Protein AF-A0A952Q2C1-F1 (afdb_monomer)

pLDDT: mean 78.15, std 13.48, range [36.72, 90.94]

Solvent-accessible surface area (backbone atoms only — not comparable to full-atom values): 11210 Å² total; per-residue (Å²): 91,80,47,46,41,61,63,78,73,64,67,62,57,52,52,53,36,52,52,33,52,54,51,31,70,71,50,86,52,66,72,60,26,54,52,29,51,51,51,31,48,53,52,50,53,51,51,51,52,44,59,62,25,55,96,31,32,38,34,50,52,97,69,29,41,35,40,36,38,59,84,78,65,49,74,45,79,40,45,38,88,40,48,34,27,59,34,71,46,100,65,37,14,48,33,36,32,28,45,78,75,74,76,76,70,82,79,61,93,58,97,64,86,65,87,80,74,75,66,80,72,77,89,58,76,42,76,50,75,49,68,33,30,75,56,38,68,62,52,50,53,57,48,61,74,65,39,64,84,79,58,86,39,55,43,68,58,52,49,52,54,51,49,52,53,51,50,53,52,50,52,53,50,51,49,49,66,53,46,52,58,51,50,51,50,53,51,54,54,52,53,55,54,65,74,75,110

Structure (mmCIF, N/CA/C/O backbone):
data_AF-A0A952Q2C1-F1
#
_entry.id   AF-A0A952Q2C1-F1
#
loop_
_atom_site.group_PDB
_atom_site.id
_atom_site.type_symbol
_atom_site.label_atom_id
_atom_site.label_alt_id
_atom_site.label_comp_id
_atom_site.label_asym_id
_atom_site.label_entity_id
_atom_site.label_seq_id
_atom_site.pdbx_PDB_ins_code
_atom_site.Cartn_x
_atom_site.Cartn_y
_atom_site.Cartn_z
_atom_site.occupancy
_atom_site.B_iso_or_equiv
_atom_site.auth_seq_id
_atom_site.auth_comp_id
_atom_site.auth_asym_id
_atom_site.auth_atom_id
_atom_site.pdbx_PDB_model_num
ATOM 1 N N . MET A 1 1 ? -2.872 7.023 -18.682 1.00 88.06 1 MET A N 1
ATOM 2 C CA . MET A 1 1 ? -3.924 6.123 -18.131 1.00 88.06 1 MET A CA 1
ATOM 3 C C . MET A 1 1 ? -3.888 6.186 -16.608 1.00 88.06 1 MET A C 1
ATOM 5 O O . MET A 1 1 ? -2.789 6.262 -16.077 1.00 88.06 1 MET A O 1
ATOM 9 N N . ARG A 1 2 ? -5.030 6.191 -15.899 1.00 88.31 2 ARG A N 1
ATOM 10 C CA . ARG A 1 2 ? -5.072 6.342 -14.428 1.00 88.31 2 ARG A CA 1
ATOM 11 C C . ARG A 1 2 ? -5.631 5.092 -13.744 1.00 88.31 2 ARG A C 1
ATOM 13 O O . ARG A 1 2 ? -6.665 4.581 -14.158 1.00 88.31 2 ARG A O 1
ATOM 20 N N . PHE A 1 3 ? -4.970 4.657 -12.678 1.00 90.19 3 PHE A N 1
ATOM 21 C CA . PHE A 1 3 ? -5.324 3.513 -11.841 1.00 90.19 3 PHE A CA 1
ATOM 22 C C . PHE A 1 3 ? -5.560 4.004 -10.419 1.00 90.19 3 PHE A C 1
ATOM 24 O O . PHE A 1 3 ? -4.667 4.598 -9.818 1.00 90.19 3 PHE A O 1
ATOM 31 N N . LEU A 1 4 ? -6.763 3.803 -9.891 1.00 90.56 4 LEU A N 1
ATOM 32 C CA . LEU A 1 4 ? -7.144 4.307 -8.574 1.00 90.56 4 LEU A CA 1
ATOM 33 C C . LEU A 1 4 ? -6.747 3.330 -7.466 1.00 90.56 4 LEU A C 1
ATOM 35 O O . LEU A 1 4 ? -6.660 2.117 -7.682 1.00 90.56 4 LEU A O 1
ATOM 39 N N . TYR A 1 5 ? -6.492 3.878 -6.278 1.00 90.44 5 TYR A N 1
ATOM 40 C CA . TYR A 1 5 ? -6.321 3.063 -5.084 1.00 90.44 5 TYR A CA 1
ATOM 41 C C . TYR A 1 5 ? -7.643 2.430 -4.674 1.00 90.44 5 TYR A C 1
ATOM 43 O O . TYR A 1 5 ? -8.680 3.096 -4.654 1.00 90.44 5 TYR A O 1
ATOM 51 N N . HIS A 1 6 ? -7.560 1.165 -4.273 1.00 87.56 6 HIS A N 1
ATOM 52 C CA . HIS A 1 6 ? -8.690 0.442 -3.729 1.00 87.56 6 HIS A CA 1
ATOM 53 C C . HIS A 1 6 ? -9.177 1.135 -2.454 1.00 87.56 6 HIS A C 1
ATOM 55 O O . HIS A 1 6 ? -8.398 1.391 -1.525 1.00 87.56 6 HIS A O 1
ATOM 61 N N . THR A 1 7 ? -10.472 1.443 -2.417 1.00 84.38 7 THR A N 1
ATOM 62 C CA . THR A 1 7 ? -11.144 1.994 -1.238 1.00 84.38 7 THR A CA 1
ATOM 63 C C . THR A 1 7 ? -12.272 1.063 -0.831 1.00 84.38 7 THR A C 1
ATOM 65 O O . THR A 1 7 ? -13.115 0.688 -1.643 1.00 84.38 7 THR A O 1
ATOM 68 N N . GLU A 1 8 ? -12.278 0.671 0.441 1.00 82.44 8 GLU A N 1
ATOM 69 C CA . GLU A 1 8 ? -13.318 -0.199 0.985 1.00 82.44 8 GLU A CA 1
ATOM 70 C C . GLU A 1 8 ? -14.656 0.553 1.114 1.00 82.44 8 GLU A C 1
ATOM 72 O O . GLU A 1 8 ? -14.677 1.782 1.281 1.00 82.44 8 GLU A O 1
ATOM 77 N N . PRO A 1 9 ? -15.801 -0.155 1.067 1.00 80.44 9 PRO A N 1
ATOM 78 C CA . PRO A 1 9 ? -17.110 0.477 1.142 1.00 80.44 9 PRO A CA 1
ATOM 79 C C . PRO A 1 9 ? -17.327 1.187 2.487 1.00 80.44 9 PRO A C 1
ATOM 81 O O . PRO A 1 9 ? -17.517 0.571 3.535 1.00 80.44 9 PRO A O 1
ATOM 84 N N . ILE A 1 10 ? -17.415 2.518 2.424 1.00 81.75 10 ILE A N 1
ATOM 85 C CA . ILE A 1 10 ? -17.619 3.427 3.568 1.00 81.75 10 ILE A CA 1
ATOM 86 C C . ILE A 1 10 ? -18.881 3.087 4.385 1.00 81.75 10 ILE A C 1
ATOM 88 O O . ILE A 1 10 ? -18.921 3.310 5.595 1.00 81.75 10 ILE A O 1
ATOM 92 N N . ARG A 1 11 ? -19.914 2.524 3.740 1.00 82.81 11 ARG A N 1
ATOM 93 C CA . ARG A 1 11 ? -21.211 2.223 4.370 1.00 82.81 11 ARG A CA 1
ATOM 94 C C . ARG A 1 11 ? -21.081 1.275 5.562 1.00 82.81 11 ARG A C 1
ATOM 96 O O . ARG A 1 11 ? -21.678 1.540 6.598 1.00 82.81 11 ARG A O 1
ATOM 103 N N . ALA A 1 12 ? -20.291 0.208 5.433 1.00 78.88 12 ALA A N 1
ATOM 104 C CA . ALA A 1 12 ? -20.135 -0.779 6.500 1.00 78.88 12 ALA A CA 1
ATOM 105 C C . ALA A 1 12 ? -19.470 -0.159 7.739 1.00 78.88 12 ALA A C 1
ATOM 107 O O . ALA A 1 12 ? -19.947 -0.328 8.857 1.00 78.88 12 ALA A O 1
ATOM 108 N N . ALA A 1 13 ? -18.421 0.639 7.538 1.00 77.81 13 ALA A N 1
ATOM 109 C CA . ALA A 1 13 ? -17.733 1.308 8.635 1.00 77.81 13 ALA A CA 1
ATOM 110 C C . ALA A 1 13 ? -18.589 2.389 9.311 1.00 77.81 13 ALA A C 1
ATOM 112 O O . ALA A 1 13 ? -18.557 2.498 10.533 1.00 77.81 13 ALA A O 1
ATOM 113 N N . LEU A 1 14 ? -19.400 3.144 8.558 1.00 85.62 14 LEU A N 1
ATOM 114 C CA . LEU A 1 14 ? -20.351 4.097 9.148 1.00 85.62 14 LEU A CA 1
ATOM 115 C C . LEU A 1 14 ? -21.359 3.405 10.074 1.00 85.62 14 LEU A C 1
ATOM 117 O O . LEU A 1 14 ? -21.632 3.917 11.158 1.00 85.62 14 LEU A O 1
ATOM 121 N N . ILE A 1 15 ? -21.867 2.234 9.676 1.00 86.69 15 ILE A N 1
ATOM 122 C CA . ILE A 1 15 ? -22.776 1.437 10.510 1.00 86.69 15 ILE A CA 1
ATOM 123 C C . ILE A 1 15 ? -22.071 1.017 11.805 1.00 86.69 15 ILE A C 1
ATOM 125 O O . ILE A 1 15 ? -22.625 1.201 12.886 1.00 86.69 15 ILE A O 1
ATOM 129 N N . VAL A 1 16 ? -20.833 0.520 11.720 1.00 83.94 16 VAL A N 1
ATOM 130 C CA . VAL A 1 16 ? -20.055 0.118 12.905 1.00 83.94 16 VAL A CA 1
ATOM 131 C C . VAL A 1 16 ? -19.821 1.301 13.850 1.00 83.94 16 VAL A C 1
ATOM 133 O O . VAL A 1 16 ? -20.042 1.165 15.052 1.00 83.94 16 VAL A O 1
ATOM 136 N N . VAL A 1 17 ? -19.436 2.473 13.331 1.00 86.31 17 VAL A N 1
ATOM 137 C CA . VAL A 1 17 ? -19.260 3.682 14.157 1.00 86.31 17 VAL A CA 1
ATOM 138 C C . VAL A 1 17 ? -20.571 4.066 14.843 1.00 86.31 17 VAL A C 1
ATOM 140 O O . VAL A 1 17 ? -20.571 4.314 16.047 1.00 86.31 17 VAL A O 1
ATOM 143 N N . ALA A 1 18 ? -21.689 4.071 14.111 1.00 87.31 18 ALA A N 1
ATOM 144 C CA . ALA A 1 18 ? -22.994 4.408 14.675 1.00 87.31 18 ALA A CA 1
ATOM 145 C C . ALA A 1 18 ? -23.387 3.454 15.815 1.00 87.31 18 ALA A C 1
ATOM 147 O O . ALA A 1 18 ? -23.794 3.910 16.883 1.00 87.31 18 ALA A O 1
ATOM 148 N N . VAL A 1 19 ? -23.195 2.144 15.627 1.00 89.19 19 VAL A N 1
ATOM 149 C CA . VAL A 1 19 ? -23.479 1.130 16.655 1.00 89.19 19 VAL A CA 1
ATOM 150 C C . VAL A 1 19 ? -22.618 1.343 17.904 1.00 89.19 19 VAL A C 1
ATOM 152 O O . VAL A 1 19 ? -23.149 1.323 19.013 1.00 89.19 19 VAL A O 1
ATOM 155 N N . LEU A 1 20 ? -21.314 1.601 17.748 1.00 86.50 20 LEU A N 1
ATOM 156 C CA . LEU A 1 20 ? -20.404 1.834 18.878 1.00 86.50 20 LEU A CA 1
ATOM 157 C C . LEU A 1 20 ? -20.775 3.091 19.677 1.00 86.50 20 LEU A C 1
ATOM 159 O O . LEU A 1 20 ? -20.736 3.071 20.909 1.00 86.50 20 LEU A O 1
ATOM 163 N N . VAL A 1 21 ? -21.167 4.168 18.990 1.00 86.50 21 VAL A N 1
ATOM 164 C CA . VAL A 1 21 ? -21.585 5.425 19.630 1.00 86.50 21 VAL A CA 1
ATOM 165 C C . VAL A 1 21 ? -22.895 5.238 20.395 1.00 86.50 21 VAL A C 1
ATOM 167 O O . VAL A 1 21 ? -22.974 5.624 21.561 1.00 86.50 21 VAL A O 1
ATOM 170 N N . ILE A 1 22 ? -23.900 4.607 19.779 1.00 90.75 22 ILE A N 1
ATOM 171 C CA . ILE A 1 22 ? -25.190 4.335 20.432 1.00 90.75 22 ILE A CA 1
ATOM 172 C C . ILE A 1 22 ? -24.977 3.445 21.663 1.00 90.75 22 ILE A C 1
ATOM 174 O O . ILE A 1 22 ? -25.455 3.778 22.747 1.00 90.75 22 ILE A O 1
ATOM 178 N N . ALA A 1 23 ? -24.198 2.365 21.536 1.00 84.88 23 ALA A N 1
ATOM 179 C CA . ALA A 1 23 ? -23.875 1.486 22.658 1.00 84.88 23 ALA A CA 1
ATOM 180 C C . ALA A 1 23 ? -23.176 2.247 23.799 1.00 84.88 23 ALA A C 1
ATOM 182 O O . ALA A 1 23 ? -23.554 2.100 24.962 1.00 84.88 23 ALA A O 1
ATOM 183 N N . GLY A 1 24 ? -22.208 3.112 23.476 1.00 82.19 24 GLY A N 1
ATOM 184 C CA . GLY A 1 24 ? -21.502 3.936 24.460 1.00 82.19 24 GLY A CA 1
ATOM 185 C C . GLY A 1 24 ? -22.418 4.894 25.231 1.00 82.19 24 GLY A C 1
ATOM 186 O O . GLY A 1 24 ? -22.210 5.112 26.422 1.00 82.19 24 GLY A O 1
ATOM 187 N N . ILE A 1 25 ? -23.460 5.435 24.598 1.00 87.12 25 ILE A N 1
ATOM 188 C CA . ILE A 1 25 ? -24.434 6.308 25.274 1.00 87.12 25 ILE A CA 1
ATOM 189 C C . ILE A 1 25 ? -25.303 5.500 26.252 1.00 87.12 25 ILE A C 1
ATOM 191 O O . ILE A 1 25 ? -25.511 5.926 27.390 1.00 87.12 25 ILE A O 1
ATOM 195 N N . VAL A 1 26 ? -25.772 4.322 25.831 1.00 89.56 26 VAL A N 1
ATOM 196 C CA . VAL A 1 26 ? -26.713 3.483 26.596 1.00 89.56 26 VAL A CA 1
ATOM 197 C C . VAL A 1 26 ? -26.051 2.805 27.803 1.00 89.56 26 VAL A C 1
ATOM 199 O O . VAL A 1 26 ? -26.675 2.654 28.851 1.00 89.56 26 VAL A O 1
ATOM 202 N N . LEU A 1 27 ? -24.782 2.410 27.690 1.00 85.88 27 LEU A N 1
ATOM 203 C CA . LEU A 1 27 ? -24.071 1.692 28.752 1.00 85.88 27 LEU A CA 1
ATOM 204 C C . LEU A 1 27 ? -23.773 2.602 29.958 1.00 85.88 27 LEU A C 1
ATOM 206 O O . LEU A 1 27 ? -23.214 3.678 29.765 1.00 85.88 27 LEU A O 1
ATOM 210 N N . PRO A 1 28 ? -24.059 2.187 31.206 1.00 79.12 28 PRO A N 1
ATOM 211 C CA . PRO A 1 28 ? -23.832 3.014 32.399 1.00 79.12 28 PRO A CA 1
ATOM 212 C C . PRO A 1 28 ? -22.367 3.038 32.874 1.00 79.12 28 PRO A C 1
ATOM 214 O O . PRO A 1 28 ? -21.962 3.934 33.609 1.00 79.12 28 PRO A O 1
ATOM 217 N N . SER A 1 29 ? -21.545 2.071 32.463 1.00 87.88 29 SER A N 1
ATOM 218 C CA . SER A 1 29 ? -20.169 1.903 32.945 1.00 87.88 29 SER A CA 1
ATOM 219 C C . SER A 1 29 ? -19.165 2.824 32.239 1.00 87.88 29 SER A C 1
ATOM 221 O O . SER A 1 29 ? -18.891 2.651 31.048 1.00 87.88 29 SER A O 1
ATOM 223 N N . THR A 1 30 ? -18.528 3.730 32.984 1.00 83.94 30 THR A N 1
ATOM 224 C CA . THR A 1 30 ? -17.571 4.728 32.464 1.00 83.94 30 THR A CA 1
ATOM 225 C C . THR A 1 30 ? -16.376 4.111 31.727 1.00 83.94 30 THR A C 1
ATOM 227 O O . THR A 1 30 ? -15.998 4.592 30.664 1.00 83.94 30 THR A O 1
ATOM 230 N N . LEU A 1 31 ? -15.813 3.008 32.235 1.00 83.81 31 LEU A N 1
ATOM 231 C CA . LEU A 1 31 ? -14.697 2.292 31.592 1.00 83.81 31 LEU A CA 1
ATOM 232 C C . LEU A 1 31 ? -15.064 1.771 30.195 1.00 83.81 31 LEU A C 1
ATOM 234 O O . LEU A 1 31 ? -14.306 1.931 29.239 1.00 83.81 31 LEU A O 1
ATOM 238 N N . LEU A 1 32 ? -16.253 1.183 30.069 1.00 81.69 32 LEU A N 1
ATOM 239 C CA . LEU A 1 32 ? -16.735 0.604 28.817 1.00 81.69 32 LEU A CA 1
ATOM 240 C C . LEU A 1 32 ? -17.096 1.701 27.807 1.00 81.69 32 LEU A C 1
ATOM 242 O O . LEU A 1 32 ? -16.822 1.545 26.621 1.00 81.69 32 LEU A O 1
ATOM 246 N N . ARG A 1 33 ? -17.594 2.855 28.278 1.00 80.44 33 ARG A N 1
ATOM 247 C CA . ARG A 1 33 ? -17.766 4.057 27.445 1.00 80.44 33 ARG A CA 1
ATOM 248 C C . ARG A 1 33 ? -16.446 4.517 26.842 1.00 80.44 33 ARG A C 1
ATOM 250 O O . ARG A 1 33 ? -16.377 4.723 25.637 1.00 80.44 33 ARG A O 1
ATOM 257 N N . VAL A 1 34 ? -15.397 4.652 27.654 1.00 82.00 34 VAL A N 1
ATOM 258 C CA . VAL A 1 34 ? -14.077 5.102 27.178 1.00 82.00 34 VAL A CA 1
ATOM 259 C C . VAL A 1 34 ? -13.517 4.146 26.122 1.00 82.00 34 VAL A C 1
ATOM 261 O O . VAL A 1 34 ? -13.036 4.601 25.085 1.00 82.00 34 VAL A O 1
ATOM 264 N N . LEU A 1 35 ? -13.639 2.831 26.328 1.00 83.94 35 LEU A N 1
ATOM 265 C CA . LEU A 1 35 ? -13.228 1.827 25.339 1.00 83.94 35 LEU A CA 1
ATOM 266 C C . LEU A 1 35 ? -14.036 1.920 24.034 1.00 83.94 35 LEU A C 1
ATOM 268 O O . LEU A 1 35 ? -13.463 1.900 22.941 1.00 83.94 35 LEU A O 1
ATOM 272 N N . LEU A 1 36 ? -15.359 2.064 24.128 1.00 83.56 36 LEU A N 1
ATOM 273 C CA . LEU A 1 36 ? -16.236 2.194 22.961 1.00 83.56 36 LEU A CA 1
ATOM 274 C C . LEU A 1 36 ? -15.980 3.490 22.184 1.00 83.56 36 LEU A C 1
ATOM 276 O O . LEU A 1 36 ? -15.856 3.453 20.964 1.00 83.56 36 LEU A O 1
ATOM 280 N N . PHE A 1 37 ? -15.810 4.626 22.859 1.00 82.44 37 PHE A N 1
ATOM 281 C CA . PHE A 1 37 ? -15.475 5.884 22.187 1.00 82.44 37 PHE A CA 1
ATOM 282 C C . PHE A 1 3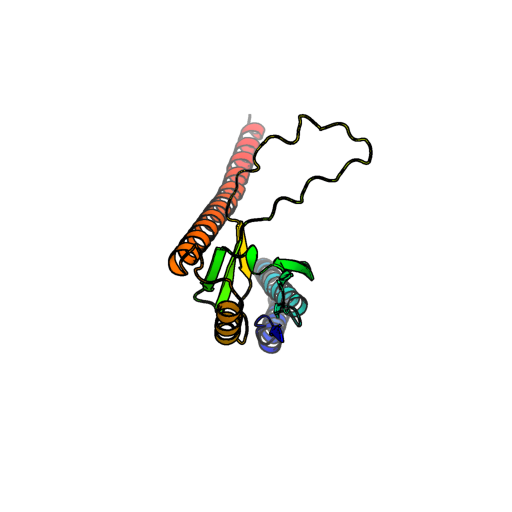7 ? -14.058 5.872 21.601 1.00 82.44 37 PHE A C 1
ATOM 284 O O . PHE A 1 37 ? -13.850 6.397 20.509 1.00 82.44 37 PHE A O 1
ATOM 291 N N . SER A 1 38 ? -13.091 5.233 22.268 1.00 84.06 38 SER A N 1
ATOM 292 C CA . SER A 1 38 ? -11.733 5.073 21.734 1.00 84.06 38 SER A CA 1
ATOM 293 C C . SER A 1 38 ? -11.723 4.216 20.462 1.00 84.06 38 SER A C 1
ATOM 295 O O . SER A 1 38 ? -11.133 4.606 19.451 1.00 84.06 38 SER A O 1
ATOM 297 N N . SER A 1 39 ? -12.442 3.091 20.469 1.00 84.69 39 SER A N 1
ATOM 298 C CA . SER A 1 39 ? -12.593 2.235 19.284 1.00 84.69 39 SER A CA 1
ATOM 299 C C . SER A 1 39 ? -13.375 2.922 18.158 1.00 84.69 39 SER A C 1
ATOM 301 O O . SER A 1 39 ? -12.946 2.866 17.003 1.00 84.69 39 SER A O 1
ATOM 303 N N . ALA A 1 40 ? -14.447 3.654 18.480 1.00 84.06 40 ALA A N 1
ATOM 304 C CA . ALA A 1 40 ? -15.176 4.478 17.517 1.00 84.06 40 ALA A CA 1
ATOM 305 C C . ALA A 1 40 ? -14.279 5.563 16.900 1.00 84.06 40 ALA A C 1
ATOM 307 O O . ALA A 1 40 ? -14.342 5.793 15.694 1.00 84.06 40 ALA A O 1
ATOM 308 N N . GLY A 1 41 ? -13.388 6.172 17.690 1.00 84.50 41 GLY A N 1
ATOM 309 C CA . GLY A 1 41 ? -12.371 7.107 17.204 1.00 84.50 41 GLY A CA 1
ATOM 310 C C . GLY A 1 41 ? -11.409 6.466 16.200 1.00 84.50 41 GLY A C 1
ATOM 311 O O . GLY A 1 41 ? -11.113 7.062 15.165 1.00 84.50 41 GLY A O 1
ATOM 312 N N . GLY A 1 42 ? -10.981 5.224 16.445 1.00 83.69 42 GLY A N 1
ATOM 313 C CA . GLY A 1 42 ? -10.174 4.453 15.493 1.00 83.69 42 GLY A CA 1
ATOM 314 C C . GLY A 1 42 ? -10.904 4.186 14.172 1.00 83.69 42 GLY A C 1
ATOM 315 O O . GLY A 1 42 ? -10.344 4.408 13.096 1.00 83.69 42 GLY A O 1
ATOM 316 N N . ALA A 1 43 ? -12.171 3.774 14.240 1.00 83.38 43 ALA A N 1
ATOM 317 C CA . ALA A 1 43 ? -13.004 3.544 13.059 1.00 83.38 43 ALA A CA 1
ATOM 318 C C . ALA A 1 43 ? -13.314 4.847 12.291 1.00 83.38 43 ALA A C 1
ATOM 320 O O . ALA A 1 43 ? -13.271 4.869 11.059 1.00 83.38 43 ALA A O 1
ATOM 321 N N . ALA A 1 44 ? -13.542 5.957 12.997 1.00 82.94 44 ALA A N 1
ATOM 322 C CA . ALA A 1 44 ? -13.713 7.277 12.396 1.00 82.94 44 ALA A CA 1
ATOM 323 C C . ALA A 1 44 ? -12.432 7.753 11.693 1.00 82.94 44 ALA A C 1
ATOM 325 O O . ALA A 1 44 ? -12.486 8.242 10.565 1.00 82.94 44 ALA A O 1
ATOM 326 N N . LEU A 1 45 ? -11.262 7.555 12.307 1.00 85.38 45 LEU A N 1
ATOM 327 C CA . LEU A 1 45 ? -9.980 7.886 11.685 1.00 85.38 45 LEU A CA 1
ATOM 328 C C . LEU A 1 45 ? -9.739 7.048 10.418 1.00 85.38 45 LEU A C 1
ATOM 330 O O . LEU A 1 45 ? -9.284 7.571 9.400 1.00 85.38 45 LEU A O 1
ATOM 334 N N . TRP A 1 46 ? -10.088 5.761 10.453 1.00 85.56 46 TRP A N 1
ATOM 335 C CA . TRP A 1 46 ? -10.038 4.886 9.282 1.00 85.56 46 TRP A CA 1
ATOM 336 C C . TRP A 1 46 ? -10.949 5.381 8.149 1.00 85.56 46 TRP A C 1
ATOM 338 O O . TRP A 1 46 ? -10.513 5.438 6.998 1.00 85.56 46 TRP A O 1
ATOM 348 N N . LEU A 1 47 ? -12.171 5.821 8.465 1.00 84.81 47 LEU A N 1
ATOM 349 C CA . LEU A 1 47 ? -13.090 6.422 7.492 1.00 84.81 47 LEU A CA 1
ATOM 350 C C . LEU A 1 47 ? -12.483 7.653 6.817 1.00 84.81 47 LEU A C 1
ATOM 352 O O . LEU A 1 47 ? -12.526 7.770 5.591 1.00 84.81 47 LEU A O 1
ATOM 356 N N . VAL A 1 48 ? -11.864 8.538 7.602 1.00 85.62 48 VAL A N 1
ATOM 357 C CA . VAL A 1 48 ? -11.156 9.707 7.065 1.00 85.62 48 VAL A CA 1
ATOM 358 C C . VAL A 1 48 ? -10.046 9.267 6.109 1.00 85.62 48 VAL A C 1
ATOM 360 O O . VAL A 1 48 ? -9.939 9.816 5.015 1.00 85.62 48 VAL A O 1
ATOM 363 N N . PHE A 1 49 ? -9.268 8.235 6.451 1.00 84.62 49 PHE A N 1
ATOM 364 C CA . PHE A 1 49 ? -8.241 7.710 5.548 1.00 84.62 49 PHE A CA 1
ATOM 365 C C . PHE A 1 49 ? -8.809 7.170 4.232 1.00 84.62 49 PHE A C 1
ATOM 367 O O . PHE A 1 49 ? -8.196 7.398 3.189 1.00 84.62 49 PHE A O 1
ATOM 374 N N . GLN A 1 50 ? -9.961 6.496 4.250 1.00 85.50 50 GLN A N 1
ATOM 375 C CA . GLN A 1 50 ? -10.600 6.015 3.019 1.00 85.50 50 GLN A CA 1
ATOM 376 C C . GLN A 1 50 ? -11.073 7.173 2.136 1.00 85.50 50 GLN A C 1
ATOM 378 O O . GLN A 1 50 ? -10.848 7.163 0.926 1.00 85.50 50 GLN A O 1
ATOM 383 N N . VAL A 1 51 ? -11.658 8.214 2.734 1.00 84.25 51 VAL A N 1
ATOM 384 C CA . VAL A 1 51 ? -12.088 9.415 2.001 1.00 84.25 51 VAL A CA 1
ATOM 385 C C . VAL A 1 51 ? -10.893 10.158 1.412 1.00 84.25 51 VAL A C 1
ATOM 387 O O . VAL A 1 51 ? -10.925 10.535 0.246 1.00 84.25 51 VAL A O 1
ATOM 390 N N . VAL A 1 52 ? -9.818 10.320 2.182 1.00 85.31 52 VAL A N 1
ATOM 391 C CA . VAL A 1 52 ? -8.585 10.977 1.725 1.00 85.31 52 VAL A CA 1
ATOM 392 C C . VAL A 1 52 ? -7.919 10.199 0.585 1.00 85.31 52 VAL A C 1
ATOM 394 O O . VAL A 1 52 ? -7.300 10.804 -0.284 1.00 85.31 52 VAL A O 1
ATOM 397 N N . ARG A 1 53 ? -8.053 8.869 0.557 1.00 83.62 53 ARG A N 1
ATOM 398 C CA . ARG A 1 53 ? -7.551 8.017 -0.534 1.00 83.62 53 ARG A CA 1
ATOM 399 C C . ARG A 1 53 ? -8.442 8.012 -1.769 1.00 83.62 53 ARG A C 1
ATOM 401 O O . ARG A 1 53 ? -7.965 7.666 -2.850 1.00 83.62 53 ARG A O 1
ATOM 408 N N . LYS A 1 54 ? -9.711 8.391 -1.626 1.00 81.50 54 LYS A N 1
ATOM 409 C CA . LYS A 1 54 ? -10.672 8.420 -2.725 1.00 81.50 54 LYS A CA 1
ATOM 410 C C . LYS A 1 54 ? -10.163 9.350 -3.825 1.00 81.50 54 LYS A C 1
ATOM 412 O O . LYS A 1 54 ? -9.723 10.463 -3.556 1.00 81.50 54 LYS A O 1
ATOM 417 N N . ASN A 1 55 ? -10.229 8.883 -5.069 1.00 81.50 55 ASN A N 1
ATOM 418 C CA . ASN A 1 55 ? -9.713 9.574 -6.254 1.00 81.50 55 ASN A CA 1
ATOM 419 C C . ASN A 1 55 ? -8.193 9.78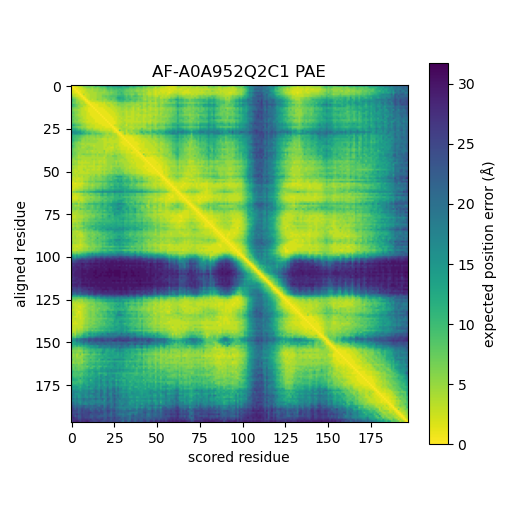9 -6.277 1.00 81.50 55 ASN A C 1
ATOM 421 O O . ASN A 1 55 ? -7.741 10.586 -7.093 1.00 81.50 55 ASN A O 1
ATOM 425 N N . ARG A 1 56 ? -7.409 9.107 -5.435 1.00 86.38 56 ARG A N 1
ATOM 426 C CA . ARG A 1 56 ? -5.944 9.072 -5.546 1.00 86.38 56 ARG A CA 1
ATOM 427 C C . ARG A 1 56 ? -5.498 7.796 -6.238 1.00 86.38 56 ARG A C 1
ATOM 429 O O . ARG A 1 56 ? -6.216 6.794 -6.230 1.00 86.38 56 ARG A O 1
ATOM 436 N N . GLY A 1 57 ? -4.314 7.823 -6.837 1.00 90.25 57 GLY A N 1
ATOM 437 C CA . GLY A 1 57 ? -3.820 6.647 -7.530 1.00 90.25 57 GLY A CA 1
ATOM 438 C C . GLY A 1 57 ? -2.501 6.843 -8.252 1.00 90.25 57 GLY A C 1
ATOM 439 O O . GLY A 1 57 ? -1.681 7.690 -7.899 1.00 90.25 57 GLY A O 1
ATOM 440 N N . VAL A 1 58 ? -2.323 6.029 -9.280 1.00 88.62 58 VAL A N 1
ATOM 441 C CA . VAL A 1 58 ? -1.143 5.996 -10.131 1.00 88.62 58 VAL A CA 1
ATOM 442 C C . VAL A 1 58 ? -1.554 6.351 -11.553 1.00 88.62 58 VAL A C 1
ATOM 444 O O . VAL A 1 58 ? -2.498 5.779 -12.100 1.00 88.62 58 VAL A O 1
ATOM 447 N N . THR A 1 59 ? -0.844 7.290 -12.162 1.00 90.94 59 THR A N 1
ATOM 448 C CA . THR A 1 59 ? -1.053 7.703 -13.548 1.00 90.94 59 THR A CA 1
ATOM 449 C C . THR A 1 59 ? 0.161 7.301 -14.375 1.00 90.94 59 THR A C 1
ATOM 451 O O . THR A 1 59 ? 1.285 7.687 -14.067 1.00 90.94 59 THR A O 1
ATOM 454 N N . LEU A 1 60 ? -0.075 6.525 -15.431 1.00 88.00 60 LEU A N 1
ATOM 455 C CA . LEU A 1 60 ? 0.896 6.272 -16.492 1.00 88.00 60 LEU A CA 1
ATOM 456 C C . LEU A 1 60 ? 0.867 7.442 -17.476 1.00 88.00 60 LEU A C 1
ATOM 458 O O . LEU A 1 60 ? -0.154 7.652 -18.150 1.00 88.00 60 LEU A O 1
ATOM 462 N N . GLU A 1 61 ? 1.972 8.175 -17.545 1.00 89.50 61 GLU A N 1
ATOM 463 C CA . GLU A 1 61 ? 2.286 9.135 -18.604 1.00 89.50 61 GLU A CA 1
ATOM 464 C C . GLU A 1 61 ? 3.215 8.471 -19.641 1.00 89.50 61 GLU A C 1
ATOM 466 O O . GLU A 1 61 ? 3.755 7.395 -19.367 1.00 89.50 61 GLU A O 1
ATOM 471 N N . PRO A 1 62 ? 3.404 9.070 -20.833 1.00 85.12 62 PRO A N 1
ATOM 472 C CA . PRO A 1 62 ? 4.255 8.496 -21.880 1.00 85.12 62 PRO A CA 1
ATOM 473 C C . PRO A 1 62 ? 5.711 8.278 -21.447 1.00 85.12 62 PRO A C 1
ATOM 475 O O . PRO A 1 62 ? 6.284 7.241 -21.757 1.00 85.12 62 PRO A O 1
ATOM 478 N N . ASP A 1 63 ? 6.267 9.211 -20.666 1.00 85.12 63 ASP A N 1
ATOM 479 C CA . ASP A 1 63 ? 7.693 9.210 -20.298 1.00 85.12 63 ASP A CA 1
ATOM 480 C C . ASP A 1 63 ? 7.937 8.903 -18.811 1.00 85.12 63 ASP A C 1
ATOM 482 O O . ASP A 1 63 ? 9.077 8.738 -18.363 1.00 85.12 63 ASP A O 1
ATOM 486 N N . ALA A 1 64 ? 6.872 8.874 -18.006 1.00 86.44 64 ALA A N 1
ATOM 487 C CA . ALA A 1 64 ? 6.982 8.745 -16.565 1.00 86.44 64 ALA A CA 1
ATOM 488 C C . ALA A 1 64 ? 5.767 8.083 -15.914 1.00 86.44 64 ALA A C 1
ATOM 490 O O . ALA A 1 64 ? 4.634 8.142 -16.386 1.00 86.44 64 ALA A O 1
ATOM 491 N N . LEU A 1 65 ? 6.016 7.528 -14.738 1.00 87.38 65 LEU A N 1
ATOM 492 C CA . LEU A 1 65 ? 5.008 7.095 -13.798 1.00 87.38 65 LEU A CA 1
ATOM 493 C C . LEU A 1 65 ? 4.782 8.183 -12.747 1.00 87.38 65 LEU A C 1
ATOM 495 O O . LEU A 1 65 ? 5.704 8.549 -12.015 1.00 87.38 65 LEU A O 1
ATOM 499 N N . VAL A 1 66 ? 3.548 8.657 -12.616 1.00 88.06 66 VAL A N 1
ATOM 500 C CA . VAL A 1 66 ? 3.160 9.585 -11.551 1.00 88.06 66 VAL A CA 1
ATOM 501 C C . VAL A 1 66 ? 2.416 8.821 -10.468 1.00 88.06 66 VAL A C 1
ATOM 503 O O . VAL A 1 66 ? 1.352 8.252 -10.700 1.00 88.06 66 VAL A O 1
ATOM 506 N N . ILE A 1 67 ? 2.977 8.811 -9.265 1.00 87.81 67 ILE A N 1
ATOM 507 C CA . ILE A 1 67 ? 2.382 8.190 -8.084 1.00 87.81 67 ILE A CA 1
ATOM 508 C C . ILE A 1 67 ? 1.904 9.296 -7.159 1.00 87.81 67 ILE A C 1
ATOM 510 O O . ILE A 1 67 ? 2.694 10.116 -6.691 1.00 87.81 67 ILE A O 1
ATOM 514 N N . GLU A 1 68 ? 0.615 9.303 -6.858 1.00 87.31 68 GLU A N 1
ATOM 515 C CA . GLU A 1 68 ? 0.042 10.221 -5.884 1.00 87.31 68 GLU A CA 1
ATOM 516 C C . GLU A 1 68 ? 0.136 9.610 -4.480 1.00 87.31 68 GLU A C 1
ATOM 518 O O . GLU A 1 68 ? -0.329 8.491 -4.245 1.00 87.31 68 GLU A O 1
ATOM 523 N N . ASP A 1 69 ? 0.749 10.319 -3.528 1.00 81.12 69 ASP A N 1
ATOM 524 C CA . ASP A 1 69 ? 0.831 9.857 -2.141 1.00 81.12 69 ASP A CA 1
ATOM 525 C C . ASP A 1 69 ? -0.583 9.702 -1.560 1.00 81.12 69 ASP A C 1
ATOM 527 O O . ASP A 1 69 ? -1.352 10.659 -1.444 1.00 81.12 69 ASP A O 1
ATOM 531 N N . ALA A 1 70 ? -0.907 8.480 -1.142 1.00 79.88 70 ALA A N 1
ATOM 532 C CA . ALA A 1 70 ? -2.203 8.105 -0.595 1.00 79.88 70 ALA A CA 1
ATOM 533 C C . ALA A 1 70 ? -2.625 8.941 0.619 1.00 79.88 70 ALA A C 1
ATOM 535 O O . ALA A 1 70 ? -3.821 9.108 0.855 1.00 79.88 70 ALA A O 1
ATOM 536 N N . HIS A 1 71 ? -1.671 9.484 1.378 1.00 77.00 71 HIS A N 1
ATOM 537 C CA . HIS A 1 71 ? -1.930 10.271 2.582 1.00 77.00 71 HIS A CA 1
ATOM 538 C C . HIS A 1 71 ? -1.772 11.770 2.338 1.00 77.00 71 HIS A C 1
ATOM 540 O O . HIS A 1 71 ? -2.657 12.541 2.710 1.00 77.00 71 HIS A O 1
ATOM 546 N N . ARG A 1 72 ? -0.693 12.185 1.669 1.00 75.88 72 ARG A N 1
ATOM 547 C CA . ARG A 1 72 ? -0.361 13.611 1.507 1.00 75.88 72 ARG A CA 1
ATOM 548 C C . ARG A 1 72 ? -0.880 14.243 0.215 1.00 75.88 72 ARG A C 1
ATOM 550 O O . ARG A 1 72 ? -0.873 15.462 0.122 1.00 75.88 72 ARG A O 1
ATOM 557 N N . GLY A 1 73 ? -1.304 13.449 -0.771 1.00 72.44 73 GLY A N 1
ATOM 558 C CA . GLY A 1 73 ? -1.689 13.951 -2.097 1.00 72.44 73 GLY A CA 1
ATOM 559 C C . GLY A 1 73 ? -0.516 14.530 -2.897 1.00 72.44 73 GLY A C 1
ATOM 560 O O . GLY A 1 73 ? -0.717 15.185 -3.911 1.00 72.44 73 GLY A O 1
ATOM 561 N N . ILE A 1 74 ? 0.720 14.318 -2.438 1.00 80.06 74 ILE A N 1
ATOM 562 C CA . ILE A 1 74 ? 1.918 14.780 -3.138 1.00 80.06 74 ILE A CA 1
ATOM 563 C C . ILE A 1 74 ? 2.121 13.878 -4.350 1.00 80.06 74 ILE A C 1
ATOM 565 O O . ILE A 1 74 ? 2.256 12.663 -4.203 1.00 80.06 74 ILE A O 1
ATOM 569 N N . MET A 1 75 ? 2.175 14.478 -5.534 1.00 83.62 75 MET A N 1
ATOM 570 C CA . MET A 1 75 ? 2.492 13.771 -6.769 1.00 83.62 75 MET A CA 1
ATOM 571 C C . MET A 1 75 ? 4.003 13.577 -6.878 1.00 83.62 75 MET A C 1
ATOM 573 O O . MET A 1 75 ? 4.774 14.536 -6.839 1.00 83.62 75 MET A O 1
ATOM 577 N N . GLN A 1 76 ? 4.432 12.326 -6.998 1.00 83.81 76 GLN A N 1
ATOM 578 C CA . GLN A 1 76 ? 5.820 11.954 -7.237 1.00 83.81 76 GLN A CA 1
ATOM 579 C C . GLN A 1 76 ? 5.937 11.397 -8.648 1.00 83.81 76 GLN A C 1
ATOM 581 O O . GLN A 1 76 ? 5.286 10.411 -8.984 1.00 83.81 76 GLN A O 1
ATOM 586 N N . ARG A 1 77 ? 6.765 12.040 -9.469 1.00 84.69 77 ARG A N 1
ATOM 587 C CA . ARG A 1 77 ? 7.036 11.617 -10.841 1.00 84.69 77 ARG A CA 1
ATOM 588 C C . ARG A 1 77 ? 8.312 10.779 -10.884 1.00 84.69 77 ARG A C 1
ATOM 590 O O . ARG A 1 77 ? 9.333 11.183 -10.329 1.00 84.69 77 ARG A O 1
ATOM 597 N N . PHE A 1 78 ? 8.240 9.635 -11.552 1.00 84.19 78 PHE A N 1
ATOM 598 C CA . PHE A 1 78 ? 9.339 8.695 -11.744 1.00 84.19 78 PHE A CA 1
ATOM 599 C C . PHE A 1 78 ? 9.502 8.417 -13.233 1.00 84.19 78 PHE A C 1
ATOM 601 O O . PHE A 1 78 ? 8.619 7.837 -13.852 1.00 84.19 78 PHE A O 1
ATOM 608 N N . GLU A 1 79 ? 10.620 8.824 -13.816 1.00 86.50 79 GLU A N 1
ATOM 609 C CA . GLU A 1 79 ? 10.943 8.496 -15.208 1.00 86.50 79 GLU A CA 1
ATOM 610 C C . GLU A 1 79 ? 11.160 6.987 -15.362 1.00 86.50 79 GLU A C 1
ATOM 612 O O . GLU A 1 79 ? 11.801 6.374 -14.503 1.00 86.50 79 GLU A O 1
ATOM 617 N N . TYR A 1 80 ? 10.680 6.385 -16.457 1.00 85.06 80 TYR A N 1
ATOM 618 C CA . TYR A 1 80 ? 10.825 4.935 -16.668 1.00 85.06 80 TYR A CA 1
ATOM 619 C C . TYR A 1 80 ? 12.293 4.487 -16.695 1.00 85.06 80 TYR A C 1
ATOM 621 O O . TYR A 1 80 ? 12.613 3.408 -16.201 1.00 85.06 80 TYR A O 1
ATOM 629 N N . ALA A 1 81 ? 13.200 5.350 -17.164 1.00 82.75 81 ALA A N 1
ATOM 630 C CA . ALA A 1 81 ? 14.644 5.113 -17.149 1.00 82.75 81 ALA A CA 1
ATOM 631 C C . ALA A 1 81 ? 15.247 5.022 -15.732 1.00 82.75 81 ALA A C 1
ATOM 633 O O . ALA A 1 81 ? 16.272 4.372 -15.529 1.00 82.75 81 ALA A O 1
ATOM 634 N N . ALA A 1 82 ? 14.623 5.657 -14.735 1.00 82.25 82 ALA A N 1
ATOM 635 C CA . ALA A 1 82 ? 15.077 5.624 -13.344 1.00 82.25 82 ALA A CA 1
ATOM 636 C C . ALA A 1 82 ? 14.575 4.385 -12.578 1.00 82.25 82 ALA A C 1
ATOM 638 O O . ALA A 1 82 ? 15.042 4.107 -11.462 1.00 82.25 82 ALA A O 1
ATOM 639 N N . ILE A 1 83 ? 13.610 3.653 -13.145 1.00 85.12 83 ILE A N 1
ATOM 640 C CA . ILE A 1 83 ? 13.012 2.472 -12.528 1.00 85.12 83 ILE A CA 1
ATOM 641 C C . ILE A 1 83 ? 13.928 1.270 -12.757 1.00 85.12 83 ILE A C 1
ATOM 643 O O . ILE A 1 83 ? 14.210 0.871 -13.879 1.00 85.12 83 ILE A O 1
ATOM 647 N N . GLN A 1 84 ? 14.379 0.672 -11.659 1.00 85.06 84 GLN A N 1
ATOM 648 C CA . GLN A 1 84 ? 15.258 -0.495 -11.659 1.00 85.06 84 GLN A CA 1
ATOM 649 C C . GLN A 1 84 ? 14.505 -1.821 -11.599 1.00 85.06 84 GLN A C 1
ATOM 651 O O . GLN A 1 84 ? 15.091 -2.857 -11.884 1.00 85.06 84 GLN A O 1
ATOM 656 N N . GLY A 1 85 ? 13.252 -1.800 -11.151 1.00 85.06 85 GLY A N 1
ATOM 657 C CA . GLY A 1 85 ? 12.406 -2.979 -11.067 1.00 85.06 85 GLY A CA 1
ATOM 658 C C . GLY A 1 85 ? 11.057 -2.650 -10.448 1.00 85.06 85 GLY A C 1
ATOM 659 O O . GLY A 1 85 ? 10.929 -1.718 -9.646 1.00 85.06 85 GLY A O 1
ATOM 660 N N . CYS A 1 86 ? 10.046 -3.425 -10.810 1.00 86.69 86 CYS A N 1
ATOM 661 C CA . CYS A 1 86 ? 8.703 -3.309 -10.266 1.00 86.69 86 CYS A CA 1
ATOM 662 C C . CYS A 1 86 ? 8.162 -4.689 -9.883 1.00 86.69 86 CYS A C 1
ATOM 664 O O . CYS A 1 86 ? 8.537 -5.707 -10.463 1.00 86.69 86 CYS A O 1
ATOM 666 N N . ALA A 1 87 ? 7.307 -4.731 -8.867 1.00 89.12 87 ALA A N 1
ATOM 667 C CA . ALA A 1 87 ? 6.625 -5.950 -8.457 1.00 89.12 87 ALA A CA 1
ATOM 668 C C . ALA A 1 87 ? 5.300 -5.625 -7.768 1.00 89.12 87 ALA A C 1
ATOM 670 O O . ALA A 1 87 ? 5.146 -4.561 -7.163 1.00 89.12 87 ALA A O 1
ATOM 671 N N . LEU A 1 88 ? 4.362 -6.567 -7.805 1.00 89.62 88 LEU A N 1
ATOM 672 C CA . LEU A 1 88 ? 3.121 -6.483 -7.041 1.00 89.62 88 LEU A CA 1
ATOM 673 C C . LEU A 1 88 ? 3.255 -7.231 -5.719 1.00 89.62 88 LEU A C 1
ATOM 675 O O . LEU A 1 88 ? 3.766 -8.347 -5.646 1.00 89.62 88 LEU A O 1
ATOM 679 N N . THR A 1 89 ? 2.787 -6.604 -4.648 1.00 88.56 89 THR A N 1
ATOM 680 C CA . THR A 1 89 ? 2.652 -7.266 -3.347 1.00 88.56 89 THR A CA 1
ATOM 681 C C . THR A 1 89 ? 1.448 -8.201 -3.336 1.00 88.56 89 THR A C 1
ATOM 683 O O . THR A 1 89 ? 0.543 -8.065 -4.146 1.00 88.56 89 THR A O 1
ATOM 686 N N . LYS A 1 90 ? 1.374 -9.086 -2.334 1.00 85.56 90 LYS A N 1
ATOM 687 C CA . LYS A 1 90 ? 0.218 -9.976 -2.103 1.00 85.56 90 LYS A CA 1
ATOM 688 C C . LYS A 1 90 ? -1.127 -9.260 -1.875 1.00 85.56 90 LYS A C 1
ATOM 690 O O . LYS A 1 90 ? -2.142 -9.927 -1.774 1.00 85.56 90 LYS A O 1
ATOM 695 N N . GLN A 1 91 ? -1.115 -7.941 -1.685 1.00 85.19 91 GLN A N 1
ATOM 696 C CA . GLN A 1 91 ? -2.301 -7.108 -1.454 1.00 85.19 91 GLN A CA 1
ATOM 697 C C . GLN A 1 91 ? -2.532 -6.153 -2.633 1.00 85.19 91 GLN A C 1
ATOM 699 O O . GLN A 1 91 ? -2.991 -5.036 -2.425 1.00 85.19 91 GLN A O 1
ATOM 704 N N . ASP A 1 92 ? -2.076 -6.518 -3.832 1.00 86.31 92 ASP A N 1
ATOM 705 C CA . ASP A 1 92 ? -2.246 -5.733 -5.062 1.00 86.31 92 ASP A CA 1
ATOM 706 C C . ASP A 1 92 ? -1.669 -4.305 -5.009 1.00 86.31 92 ASP A C 1
ATOM 708 O O . ASP A 1 92 ? -2.013 -3.430 -5.798 1.00 86.31 92 ASP A O 1
ATOM 712 N N . GLY A 1 93 ? -0.751 -4.047 -4.074 1.00 88.12 93 GLY A N 1
ATOM 713 C CA . GLY A 1 93 ? 0.025 -2.810 -4.029 1.00 88.12 93 GLY A CA 1
ATOM 714 C C . GLY A 1 93 ? 1.263 -2.908 -4.913 1.00 88.12 93 GLY A C 1
ATOM 715 O O . GLY A 1 93 ? 1.979 -3.911 -4.847 1.00 88.12 93 GLY A O 1
ATOM 716 N N . LEU A 1 94 ? 1.550 -1.862 -5.686 1.00 88.19 94 LEU A N 1
ATOM 717 C CA . LEU A 1 94 ? 2.736 -1.777 -6.540 1.00 88.19 94 LEU A CA 1
ATOM 718 C C . LEU A 1 94 ? 3.964 -1.334 -5.732 1.00 88.19 94 LEU A C 1
ATOM 720 O O . LEU A 1 94 ? 3.922 -0.338 -5.000 1.00 88.19 94 LEU A O 1
ATOM 724 N N . VAL A 1 95 ? 5.066 -2.064 -5.889 1.00 89.31 95 VAL A N 1
ATOM 725 C CA . VAL A 1 95 ? 6.387 -1.737 -5.345 1.00 89.31 95 VAL A CA 1
ATOM 726 C C . VAL A 1 95 ? 7.311 -1.396 -6.491 1.00 89.31 95 VAL A C 1
ATOM 728 O O . VAL A 1 95 ? 7.442 -2.165 -7.441 1.00 89.31 95 VAL A O 1
ATOM 731 N N . ILE A 1 96 ? 7.986 -0.262 -6.363 1.00 88.56 96 ILE A N 1
ATOM 732 C CA . ILE A 1 96 ? 8.928 0.233 -7.356 1.00 88.56 96 ILE A CA 1
ATOM 733 C C . ILE A 1 96 ? 10.276 0.435 -6.693 1.00 88.56 96 ILE A C 1
ATOM 735 O O . ILE A 1 96 ? 10.408 1.205 -5.736 1.00 88.56 96 ILE A O 1
ATOM 739 N N . ALA A 1 97 ? 11.273 -0.260 -7.225 1.00 87.50 97 ALA A N 1
ATOM 740 C CA . ALA A 1 97 ? 12.672 0.021 -6.994 1.00 87.50 97 ALA A CA 1
ATOM 741 C C . ALA A 1 97 ? 13.125 1.068 -8.005 1.00 87.50 97 ALA A C 1
ATOM 743 O O . ALA A 1 97 ? 13.063 0.843 -9.210 1.00 87.50 97 ALA A O 1
ATOM 744 N N . TYR A 1 98 ? 13.581 2.214 -7.515 1.00 86.38 98 TYR A N 1
ATOM 745 C CA . TYR A 1 98 ? 14.096 3.278 -8.364 1.00 86.38 98 TYR A CA 1
ATOM 746 C C . TYR A 1 98 ? 15.422 3.790 -7.823 1.00 86.38 98 TYR A C 1
ATOM 748 O O . TYR A 1 98 ? 15.693 3.766 -6.612 1.00 86.38 98 TYR A O 1
ATOM 756 N N . ARG A 1 99 ? 16.255 4.270 -8.738 1.00 81.56 99 ARG A N 1
ATOM 757 C CA . ARG A 1 99 ? 17.457 5.016 -8.393 1.00 81.56 99 ARG A CA 1
ATOM 758 C C . ARG A 1 99 ? 17.105 6.496 -8.494 1.00 81.56 99 ARG A C 1
ATOM 760 O O . ARG A 1 99 ? 16.711 6.928 -9.574 1.00 81.56 99 ARG A O 1
ATOM 767 N N . PRO A 1 100 ? 17.189 7.278 -7.405 1.00 71.56 100 PRO A N 1
ATOM 768 C CA . PRO A 1 100 ? 17.011 8.714 -7.528 1.00 71.56 100 PRO A CA 1
ATOM 769 C C . PRO A 1 100 ? 18.097 9.228 -8.473 1.00 71.56 100 PRO A C 1
ATOM 771 O O . PRO A 1 100 ? 19.284 9.038 -8.208 1.00 71.56 100 PRO A O 1
ATOM 774 N N . ILE A 1 101 ? 17.693 9.832 -9.588 1.00 63.91 101 ILE A N 1
ATOM 775 C CA . ILE A 1 101 ? 18.620 10.614 -10.397 1.00 63.91 101 ILE A CA 1
ATOM 776 C C . ILE A 1 101 ? 19.034 11.760 -9.480 1.00 63.91 101 ILE A C 1
ATOM 778 O O . ILE A 1 101 ? 18.177 12.511 -9.001 1.00 63.91 101 ILE A O 1
ATOM 782 N N . ALA A 1 102 ? 20.322 11.823 -9.135 1.00 54.44 102 ALA A N 1
ATOM 783 C CA . ALA A 1 102 ? 20.858 12.954 -8.398 1.00 54.44 102 ALA A CA 1
ATOM 784 C C . ALA A 1 102 ? 20.422 14.198 -9.169 1.00 54.44 102 ALA A C 1
ATOM 786 O O . ALA A 1 102 ? 20.699 14.291 -10.366 1.00 54.44 102 ALA A O 1
ATOM 787 N N . ARG A 1 103 ? 19.674 15.106 -8.525 1.00 49.03 103 ARG A N 1
ATOM 788 C CA . ARG A 1 103 ? 19.404 16.419 -9.113 1.00 49.03 103 ARG A CA 1
ATOM 789 C C . ARG A 1 103 ? 20.766 16.953 -9.523 1.00 49.03 103 ARG A C 1
ATOM 791 O O . ARG A 1 103 ? 21.586 17.202 -8.641 1.00 49.03 103 ARG A O 1
ATOM 798 N N . GLN A 1 104 ? 21.021 17.037 -10.829 1.00 42.78 104 GLN A N 1
ATOM 799 C CA . GLN A 1 104 ? 22.229 17.673 -11.319 1.00 42.78 104 GLN A CA 1
ATOM 800 C C . GLN A 1 104 ? 22.279 19.036 -10.649 1.00 42.78 104 GLN A C 1
ATOM 802 O O . GLN A 1 104 ? 21.293 19.778 -10.638 1.00 42.78 104 GLN A O 1
ATOM 807 N N . SER A 1 105 ? 23.387 19.234 -9.949 1.00 36.72 105 SER A N 1
ATOM 808 C CA . SER A 1 105 ? 23.699 20.358 -9.095 1.00 36.72 105 SER A CA 1
ATOM 809 C C . SER A 1 105 ? 23.121 21.640 -9.665 1.00 36.72 105 SER A C 1
ATOM 811 O O . SER A 1 105 ? 23.313 21.927 -10.844 1.00 36.72 105 SER A O 1
ATOM 813 N N . ALA A 1 106 ? 22.429 22.409 -8.824 1.00 39.62 106 ALA A N 1
ATOM 814 C CA . ALA A 1 106 ? 22.096 23.781 -9.149 1.00 39.62 106 ALA A CA 1
ATOM 815 C C . ALA A 1 106 ? 23.364 24.458 -9.687 1.00 39.62 106 ALA A C 1
ATOM 817 O O . ALA A 1 106 ? 24.346 24.604 -8.958 1.00 39.62 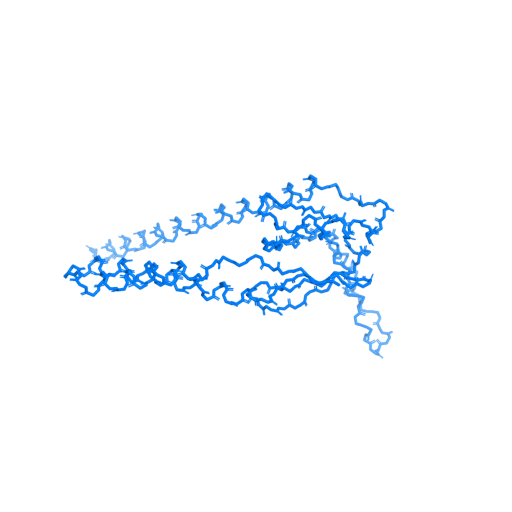106 ALA A O 1
ATOM 818 N N . THR A 1 107 ? 23.362 24.799 -10.975 1.00 40.50 107 THR A N 1
ATOM 819 C CA . THR A 1 107 ? 24.379 25.651 -11.574 1.00 40.50 107 THR A CA 1
ATOM 820 C C . THR A 1 107 ? 24.248 26.994 -10.876 1.00 40.50 107 THR A C 1
ATOM 822 O O . THR A 1 107 ? 23.375 27.798 -11.198 1.00 40.50 107 THR A O 1
ATOM 825 N N . THR A 1 108 ? 25.056 27.221 -9.845 1.00 42.81 108 THR A N 1
ATOM 826 C CA . THR A 1 108 ? 25.250 28.564 -9.316 1.00 42.81 108 THR A CA 1
ATOM 827 C C . THR A 1 108 ? 25.768 29.414 -10.468 1.00 42.81 108 THR A C 1
ATOM 829 O O . THR A 1 108 ? 26.752 29.052 -11.106 1.00 42.81 108 THR A O 1
ATOM 832 N N . ALA A 1 109 ? 25.098 30.536 -10.735 1.00 47.38 109 ALA A N 1
ATOM 833 C CA . ALA A 1 109 ? 25.397 31.483 -11.813 1.00 47.38 109 ALA A CA 1
ATOM 834 C C . ALA A 1 109 ? 26.795 32.141 -11.732 1.00 47.38 109 ALA A C 1
ATOM 836 O O . ALA A 1 109 ? 27.131 32.997 -12.542 1.00 47.38 109 ALA A O 1
ATOM 837 N N . SER A 1 110 ? 27.625 31.723 -10.782 1.00 45.88 110 SER A N 1
ATOM 838 C CA . SER A 1 110 ? 29.031 32.075 -10.677 1.00 45.88 110 SER A CA 1
ATOM 839 C C . SER A 1 110 ? 29.814 30.800 -10.946 1.00 45.88 110 SER A C 1
ATOM 841 O O . SER A 1 110 ? 29.710 29.866 -10.155 1.00 45.88 110 SER A O 1
ATOM 843 N N . GLY A 1 111 ? 30.548 30.742 -12.062 1.00 41.91 111 GLY A N 1
ATOM 844 C CA . GLY A 1 111 ? 31.335 29.595 -12.539 1.00 41.91 111 GLY A CA 1
ATOM 845 C C . GLY A 1 111 ? 32.505 29.186 -11.635 1.00 41.91 111 GLY A C 1
ATOM 846 O O . GLY A 1 111 ? 33.628 29.027 -12.100 1.00 41.91 111 GLY A O 1
ATOM 847 N N . VAL A 1 112 ? 32.247 29.018 -10.341 1.00 44.84 112 VAL A N 1
ATOM 848 C CA . VAL A 1 112 ? 33.177 28.512 -9.342 1.00 44.84 112 VAL A CA 1
ATOM 849 C C . VAL A 1 112 ? 32.762 27.071 -9.038 1.00 44.84 112 VAL A C 1
ATOM 851 O O . VAL A 1 112 ? 31.651 26.851 -8.547 1.00 44.84 112 VAL A O 1
ATOM 854 N N . PRO A 1 113 ? 33.607 26.068 -9.326 1.00 42.09 113 PRO A N 1
ATOM 855 C CA . PRO A 1 113 ? 33.305 24.689 -8.974 1.00 42.09 113 PRO A CA 1
ATOM 856 C C . PRO A 1 113 ? 33.267 24.572 -7.447 1.00 42.09 113 PRO A C 1
ATOM 858 O O . PRO A 1 113 ? 34.275 24.770 -6.769 1.00 42.09 113 PRO A O 1
ATOM 861 N N . SER A 1 114 ? 32.098 24.271 -6.878 1.00 44.97 114 SER A N 1
ATOM 862 C CA . SER A 1 114 ? 32.005 24.005 -5.446 1.00 44.97 114 SER A CA 1
ATOM 863 C C . SER A 1 114 ? 32.695 22.669 -5.145 1.00 44.97 114 SER A C 1
ATOM 865 O O . SER A 1 114 ? 32.258 21.596 -5.556 1.00 44.97 114 SER A O 1
ATOM 867 N N . LEU A 1 115 ? 33.791 22.720 -4.384 1.00 49.53 115 LEU A N 1
ATOM 868 C CA . LEU A 1 115 ? 34.523 21.546 -3.878 1.00 49.53 115 LEU A CA 1
ATOM 869 C C . LEU A 1 115 ? 33.671 20.632 -2.965 1.00 49.53 115 LEU A C 1
ATOM 871 O O . LEU A 1 115 ? 34.121 19.565 -2.557 1.00 49.53 115 LEU A O 1
ATOM 875 N N . ALA A 1 116 ? 32.422 21.010 -2.671 1.00 46.03 116 ALA A N 1
ATOM 876 C CA . ALA A 1 116 ? 31.444 20.190 -1.960 1.00 46.03 116 ALA A CA 1
ATOM 877 C C . ALA A 1 116 ? 30.680 19.198 -2.870 1.00 46.03 116 ALA A C 1
ATOM 879 O O . ALA A 1 116 ? 29.923 18.372 -2.361 1.00 46.03 116 ALA A O 1
ATOM 880 N N . ALA A 1 117 ? 30.875 19.243 -4.195 1.00 47.41 1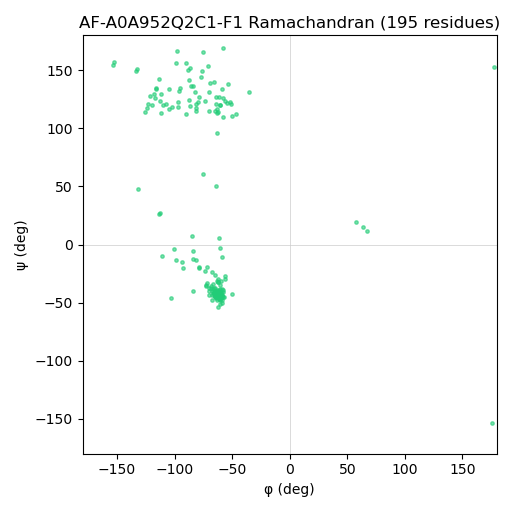17 ALA A N 1
ATOM 881 C CA . ALA A 1 117 ? 30.137 18.429 -5.170 1.00 47.41 117 ALA A CA 1
ATOM 882 C C . ALA A 1 117 ? 30.708 17.013 -5.417 1.00 47.41 117 ALA A C 1
ATOM 884 O O . ALA A 1 117 ? 30.234 16.311 -6.305 1.00 47.41 117 ALA A O 1
ATOM 885 N N . ALA A 1 118 ? 31.710 16.570 -4.649 1.00 42.84 118 ALA A N 1
ATOM 886 C CA . ALA A 1 118 ? 32.413 15.300 -4.875 1.00 42.84 118 ALA A CA 1
ATOM 887 C C . ALA A 1 118 ? 32.182 14.246 -3.777 1.00 42.84 118 ALA A C 1
ATOM 889 O O . ALA A 1 118 ? 33.024 13.376 -3.560 1.00 42.84 118 ALA A O 1
ATOM 890 N N . ARG A 1 119 ? 31.048 14.284 -3.066 1.00 41.03 119 ARG A N 1
ATOM 891 C CA . ARG A 1 119 ? 30.575 13.067 -2.392 1.00 41.03 119 ARG A CA 1
ATOM 892 C C . ARG A 1 119 ? 29.675 12.329 -3.374 1.00 41.03 119 ARG A C 1
ATOM 894 O O . ARG A 1 119 ? 28.608 12.864 -3.671 1.00 41.03 119 ARG A O 1
ATOM 901 N N . PRO A 1 120 ? 30.061 11.141 -3.880 1.00 45.19 120 PRO A N 1
ATOM 902 C CA . PRO A 1 120 ? 29.107 10.302 -4.581 1.00 45.19 120 PRO A CA 1
ATOM 903 C C . PRO A 1 120 ? 27.979 10.040 -3.589 1.00 45.19 120 PRO A C 1
ATOM 905 O O . PRO A 1 120 ? 28.188 9.382 -2.567 1.00 45.19 120 PRO A O 1
ATOM 908 N N . GLU A 1 121 ? 26.805 10.632 -3.828 1.00 48.91 121 GLU A N 1
ATOM 909 C CA . GLU A 1 121 ? 25.626 10.258 -3.067 1.00 48.91 121 GLU A CA 1
ATOM 910 C C . GLU A 1 121 ? 25.506 8.744 -3.234 1.00 48.91 121 GLU A C 1
ATOM 912 O O . GLU A 1 121 ? 25.491 8.251 -4.372 1.00 48.91 121 GLU A O 1
ATOM 917 N N . PRO A 1 122 ? 25.521 7.985 -2.130 1.00 49.53 122 PRO A N 1
ATOM 918 C CA . PRO A 1 122 ? 25.512 6.546 -2.230 1.00 49.53 122 PRO A CA 1
ATOM 919 C C . PRO A 1 122 ? 24.284 6.154 -3.038 1.00 49.53 122 PRO A C 1
ATOM 921 O O . PRO A 1 122 ? 23.159 6.567 -2.740 1.00 49.53 122 PRO A O 1
ATOM 924 N N . THR A 1 123 ? 24.538 5.417 -4.117 1.00 60.12 123 THR A N 1
ATOM 925 C CA . THR A 1 123 ? 23.575 5.104 -5.168 1.00 60.12 123 THR A CA 1
ATOM 926 C C . THR A 1 123 ? 22.594 4.043 -4.673 1.00 60.12 123 THR A C 1
ATOM 928 O O . THR A 1 123 ? 22.534 2.919 -5.166 1.00 60.12 123 THR A O 1
ATOM 931 N N . PHE A 1 124 ? 21.858 4.374 -3.618 1.00 66.12 124 PHE A N 1
ATOM 932 C CA . PHE A 1 124 ? 20.963 3.461 -2.945 1.00 66.12 124 PHE A CA 1
ATOM 933 C C . PHE A 1 124 ? 19.672 3.334 -3.736 1.00 66.12 124 PHE A C 1
ATOM 935 O O . PHE A 1 124 ? 18.973 4.318 -3.992 1.00 66.12 124 PHE A O 1
ATOM 942 N N . THR A 1 125 ? 19.308 2.094 -4.039 1.00 76.81 125 THR A N 1
ATOM 943 C CA . THR A 1 125 ? 17.982 1.767 -4.547 1.00 76.81 125 THR A CA 1
ATOM 944 C C . THR A 1 125 ? 16.935 2.139 -3.498 1.00 76.81 125 THR A C 1
ATOM 946 O O . THR A 1 125 ? 16.862 1.586 -2.385 1.00 76.81 125 THR A O 1
ATOM 949 N N . ARG A 1 126 ? 16.109 3.126 -3.840 1.00 83.19 126 ARG A N 1
ATOM 950 C CA . ARG A 1 126 ? 14.959 3.519 -3.034 1.00 83.19 126 ARG A CA 1
ATOM 951 C C . ARG A 1 126 ? 13.762 2.675 -3.449 1.00 83.19 126 ARG A C 1
ATOM 953 O O . ARG A 1 126 ? 13.668 2.206 -4.575 1.00 83.19 126 ARG A O 1
ATOM 960 N N . LEU A 1 127 ? 12.879 2.444 -2.483 1.00 84.94 127 LEU A N 1
ATOM 961 C CA . LEU A 1 127 ? 11.652 1.690 -2.697 1.00 84.94 127 LEU A CA 1
ATOM 962 C C . LEU A 1 127 ? 10.483 2.617 -2.428 1.00 84.94 127 LEU A C 1
ATOM 964 O O . LEU A 1 127 ? 10.405 3.183 -1.332 1.00 84.94 127 LEU A O 1
ATOM 968 N N . VAL A 1 128 ? 9.587 2.724 -3.398 1.00 85.88 128 VAL A N 1
ATOM 969 C CA . VAL A 1 128 ? 8.253 3.291 -3.210 1.00 85.88 128 VAL A CA 1
ATOM 970 C C . VAL A 1 128 ? 7.267 2.137 -3.183 1.00 85.88 128 VAL A C 1
ATOM 972 O O . VAL A 1 128 ? 7.349 1.207 -3.979 1.00 85.88 128 VAL A O 1
ATOM 975 N N . VAL A 1 129 ? 6.370 2.173 -2.205 1.00 86.00 129 VAL A N 1
ATOM 976 C CA . VAL A 1 129 ? 5.343 1.158 -2.000 1.00 86.00 129 VAL A CA 1
ATOM 977 C C . VAL A 1 129 ? 4.012 1.880 -2.015 1.00 86.00 129 VAL A C 1
ATOM 979 O O . VAL A 1 129 ? 3.770 2.736 -1.164 1.00 86.00 129 VAL A O 1
ATOM 982 N N . THR A 1 130 ? 3.172 1.538 -2.979 1.00 86.81 130 THR A N 1
ATOM 983 C CA . THR A 1 130 ? 1.827 2.094 -3.108 1.00 86.81 130 THR A CA 1
ATOM 984 C C . THR A 1 130 ? 0.806 1.249 -2.332 1.00 86.81 130 THR A C 1
ATOM 986 O O . THR A 1 130 ? 1.070 0.076 -2.034 1.00 86.81 130 THR A O 1
ATOM 989 N N . PRO A 1 131 ? -0.341 1.834 -1.940 1.00 85.50 131 PRO A N 1
ATOM 990 C CA . PRO A 1 131 ? -1.511 1.075 -1.499 1.00 85.50 131 PRO A CA 1
ATOM 991 C C . PRO A 1 131 ? -2.016 0.098 -2.568 1.00 85.50 131 PRO A C 1
ATOM 993 O O . PRO A 1 131 ? -1.616 0.177 -3.726 1.00 85.50 131 PRO A O 1
ATOM 996 N N . ALA A 1 132 ? -2.934 -0.783 -2.165 1.00 87.06 132 ALA A N 1
ATOM 997 C CA . ALA A 1 132 ? -3.662 -1.662 -3.076 1.00 87.06 132 ALA A CA 1
ATOM 998 C C . ALA A 1 132 ? -4.337 -0.860 -4.201 1.00 87.06 132 ALA A C 1
ATOM 1000 O O . ALA A 1 132 ? -4.904 0.207 -3.949 1.00 87.06 132 ALA A O 1
ATOM 1001 N N . LEU A 1 133 ? -4.267 -1.370 -5.427 1.00 88.31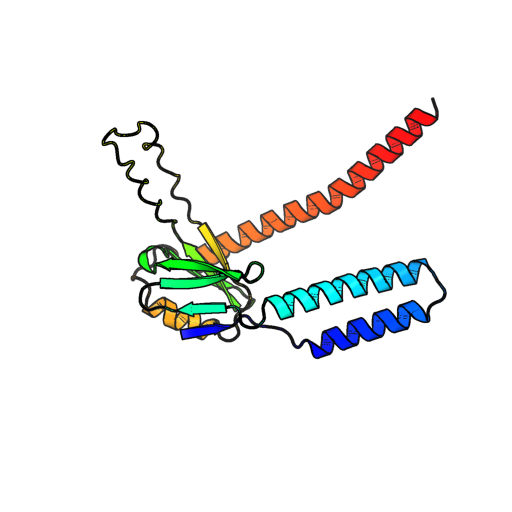 133 LEU A N 1
ATOM 1002 C CA . LEU A 1 133 ? -4.861 -0.774 -6.626 1.00 88.31 133 LEU A CA 1
ATOM 1003 C C . LEU A 1 133 ? -5.982 -1.679 -7.144 1.00 88.31 133 LEU A C 1
ATOM 1005 O O . LEU A 1 133 ? -5.813 -2.894 -7.151 1.00 88.31 133 LEU A O 1
ATOM 1009 N N . ASP A 1 134 ? -7.075 -1.104 -7.655 1.00 85.81 134 ASP A N 1
ATOM 1010 C CA . ASP A 1 134 ? -8.217 -1.891 -8.166 1.00 85.81 134 ASP A CA 1
ATOM 1011 C C . ASP A 1 134 ? -7.849 -2.786 -9.367 1.00 85.81 134 ASP A C 1
ATOM 1013 O O . ASP A 1 134 ? -8.434 -3.843 -9.563 1.00 85.81 134 ASP A O 1
ATOM 1017 N N . ASN A 1 135 ? -6.863 -2.373 -10.173 1.00 88.50 135 ASN A N 1
ATOM 1018 C CA . ASN A 1 135 ? -6.442 -3.052 -11.407 1.00 88.50 135 ASN A CA 1
ATOM 1019 C C . ASN A 1 135 ? -4.914 -3.220 -11.469 1.00 88.50 135 ASN A C 1
ATOM 1021 O O . ASN A 1 135 ? -4.264 -2.879 -12.462 1.00 88.50 135 ASN A O 1
ATOM 1025 N N . ALA A 1 136 ? -4.324 -3.711 -10.379 1.00 86.38 136 ALA A N 1
ATOM 1026 C CA . ALA A 1 136 ? -2.874 -3.785 -10.204 1.00 86.38 136 ALA A CA 1
ATOM 1027 C C . ALA A 1 136 ? -2.151 -4.608 -11.289 1.00 86.38 136 ALA A C 1
ATOM 1029 O O . ALA A 1 136 ? -1.085 -4.208 -11.758 1.00 86.38 136 ALA A O 1
ATOM 1030 N N . LEU A 1 137 ? -2.743 -5.724 -11.730 1.00 87.44 137 LEU A N 1
ATOM 1031 C CA . LEU A 1 137 ? -2.176 -6.584 -12.779 1.00 87.44 137 LEU A CA 1
ATOM 1032 C C . LEU A 1 137 ? -2.099 -5.874 -14.136 1.00 87.44 137 LEU A C 1
ATOM 1034 O O . LEU A 1 137 ? -1.087 -5.966 -14.828 1.00 87.44 137 LEU A O 1
ATOM 1038 N N . ILE A 1 138 ? -3.143 -5.119 -14.487 1.00 87.50 138 ILE A N 1
ATOM 1039 C CA . ILE A 1 138 ? -3.205 -4.353 -15.738 1.00 87.50 138 ILE A CA 1
ATOM 1040 C C . ILE A 1 138 ? -2.147 -3.245 -15.718 1.00 87.50 138 ILE A C 1
ATOM 1042 O O . ILE A 1 138 ? -1.434 -3.050 -16.702 1.00 87.50 138 ILE A O 1
ATOM 1046 N N . LEU A 1 139 ? -1.988 -2.564 -14.577 1.00 87.12 139 LEU A N 1
ATOM 1047 C CA . LEU A 1 139 ? -0.928 -1.574 -14.386 1.00 87.12 139 LEU A CA 1
ATOM 1048 C C . LEU A 1 139 ? 0.459 -2.195 -14.584 1.00 87.12 139 LEU A C 1
ATOM 1050 O O . LEU A 1 139 ? 1.263 -1.628 -15.318 1.00 87.12 139 LEU A O 1
ATOM 1054 N N . LEU A 1 140 ? 0.732 -3.350 -13.965 1.00 86.44 140 LEU A N 1
ATOM 1055 C CA . LEU A 1 140 ? 2.024 -4.031 -14.096 1.00 86.44 140 LEU A CA 1
ATOM 1056 C C . LEU A 1 140 ? 2.314 -4.401 -15.555 1.00 86.44 140 LEU A C 1
ATOM 1058 O O . LEU A 1 140 ? 3.421 -4.164 -16.029 1.00 86.44 140 LEU A O 1
ATOM 1062 N N . HIS A 1 141 ? 1.318 -4.921 -16.273 1.00 86.62 141 HIS A N 1
ATOM 1063 C CA . HIS A 1 141 ? 1.458 -5.269 -17.684 1.00 86.62 141 HIS A CA 1
ATOM 1064 C C . HIS A 1 141 ? 1.819 -4.043 -18.539 1.00 86.62 141 HIS A C 1
ATOM 1066 O O . HIS A 1 141 ? 2.819 -4.064 -19.256 1.00 86.62 141 HIS A O 1
ATOM 1072 N N . HIS A 1 142 ? 1.073 -2.938 -18.421 1.00 85.56 142 HIS A N 1
ATOM 1073 C CA . HIS A 1 142 ? 1.376 -1.713 -19.174 1.00 85.56 142 HIS A CA 1
ATOM 1074 C C . HIS A 1 142 ? 2.727 -1.103 -18.805 1.00 85.56 142 HIS A C 1
ATOM 1076 O O . HIS A 1 142 ? 3.453 -0.637 -19.679 1.00 85.56 142 HIS A O 1
ATOM 1082 N N . LEU A 1 143 ? 3.072 -1.133 -17.522 1.00 84.50 143 LEU A N 1
ATOM 1083 C CA . LEU A 1 143 ? 4.331 -0.600 -17.030 1.00 84.50 143 LEU A CA 1
ATOM 1084 C C . LEU A 1 143 ? 5.513 -1.440 -17.533 1.00 84.50 143 LEU A C 1
ATOM 1086 O O . LEU A 1 143 ? 6.509 -0.877 -17.973 1.00 84.50 143 LEU A O 1
ATOM 1090 N N . SER A 1 144 ? 5.380 -2.770 -17.569 1.00 82.88 144 SER A N 1
ATOM 1091 C CA . SER A 1 144 ? 6.411 -3.664 -18.114 1.00 82.88 144 SER A CA 1
ATOM 1092 C C . SER A 1 144 ? 6.680 -3.437 -19.605 1.00 82.88 144 SER A C 1
ATOM 1094 O O . SER A 1 144 ? 7.821 -3.557 -20.036 1.00 82.88 144 SER A O 1
ATOM 1096 N N . ALA A 1 145 ? 5.662 -3.035 -20.374 1.00 82.88 145 ALA A N 1
ATOM 1097 C CA . ALA A 1 145 ? 5.807 -2.709 -21.792 1.00 82.88 145 ALA A CA 1
ATOM 1098 C C . ALA A 1 145 ? 6.516 -1.364 -22.042 1.00 82.88 145 ALA A C 1
ATOM 1100 O O . ALA A 1 145 ? 7.057 -1.151 -23.123 1.00 82.88 145 ALA A O 1
ATOM 1101 N N . GLN A 1 146 ? 6.497 -0.451 -21.066 1.00 81.00 146 GLN A N 1
ATOM 1102 C CA . GLN A 1 146 ? 7.099 0.886 -21.166 1.00 81.00 146 GLN A CA 1
ATOM 1103 C C . GLN A 1 146 ? 8.481 0.974 -20.502 1.00 81.00 146 GLN A C 1
ATOM 1105 O O . GLN A 1 146 ? 9.211 1.941 -20.711 1.00 81.00 146 GLN A O 1
ATOM 1110 N N . MET A 1 147 ? 8.854 -0.021 -19.694 1.00 77.19 147 MET A N 1
ATOM 1111 C CA . MET A 1 147 ? 10.155 -0.066 -19.036 1.00 77.19 147 MET A CA 1
ATOM 1112 C C . MET A 1 147 ? 11.272 -0.491 -20.001 1.00 77.19 147 MET A C 1
ATOM 1114 O O . MET A 1 147 ? 11.067 -1.373 -20.836 1.00 77.19 147 MET A O 1
ATOM 1118 N N . PRO A 1 148 ? 12.485 0.073 -19.858 1.00 68.00 148 PRO A N 1
ATOM 1119 C CA . PRO A 1 148 ? 13.635 -0.374 -20.630 1.00 68.00 148 PRO A CA 1
ATOM 1120 C C . PRO A 1 148 ? 13.984 -1.825 -20.268 1.00 68.00 148 PRO A C 1
ATOM 1122 O O . PRO A 1 148 ? 14.267 -2.145 -19.112 1.00 68.00 148 PRO A O 1
ATOM 1125 N N . ALA A 1 149 ? 13.963 -2.709 -21.265 1.00 70.12 149 ALA A N 1
ATOM 1126 C CA . ALA A 1 149 ? 14.455 -4.073 -21.126 1.00 70.12 149 ALA A CA 1
ATOM 1127 C C . ALA A 1 149 ? 15.984 -4.103 -21.334 1.00 70.12 149 ALA A C 1
ATOM 1129 O O . ALA A 1 149 ? 16.465 -3.487 -22.288 1.00 70.12 149 ALA A O 1
ATOM 1130 N N . PRO A 1 150 ? 16.759 -4.838 -20.512 1.00 63.53 150 PRO A N 1
ATOM 1131 C CA . PRO A 1 150 ? 16.352 -5.619 -19.341 1.00 63.53 150 PRO A CA 1
ATOM 1132 C C . PRO A 1 150 ? 16.320 -4.802 -18.033 1.00 63.53 150 PRO A C 1
ATOM 1134 O O . PRO A 1 150 ? 17.214 -4.005 -17.748 1.00 63.53 150 PRO A O 1
ATOM 1137 N N . SER A 1 151 ? 15.315 -5.072 -17.193 1.00 69.94 151 SER A N 1
ATOM 1138 C CA . SER A 1 151 ? 15.233 -4.541 -15.826 1.00 69.94 151 SER A CA 1
ATOM 1139 C C . SER A 1 151 ? 16.395 -5.084 -14.976 1.00 69.94 151 SER A C 1
ATOM 1141 O O . SER A 1 151 ? 16.563 -6.303 -14.907 1.00 69.94 151 SER A O 1
ATOM 1143 N N . PRO A 1 152 ? 17.193 -4.234 -14.303 1.00 65.94 152 PRO A N 1
ATOM 1144 C CA . PRO A 1 152 ? 18.357 -4.682 -13.533 1.00 65.94 152 PRO A CA 1
ATOM 1145 C C . PRO A 1 152 ? 18.001 -5.430 -12.239 1.00 65.94 152 PRO A C 1
ATOM 1147 O O . PRO A 1 152 ? 18.851 -6.134 -11.695 1.00 65.94 152 PRO A O 1
ATOM 1150 N N . LEU A 1 153 ? 16.779 -5.275 -11.718 1.00 76.50 153 LEU A N 1
ATOM 1151 C CA . LEU A 1 153 ? 16.281 -6.019 -10.559 1.00 76.50 153 LEU A CA 1
ATOM 1152 C C . LEU A 1 153 ? 15.099 -6.901 -10.953 1.00 76.50 153 LEU A C 1
ATOM 1154 O O . LEU A 1 153 ? 14.148 -6.438 -11.587 1.00 76.50 153 LEU A O 1
ATOM 1158 N N . ASP A 1 154 ? 15.150 -8.155 -10.502 1.00 82.56 154 ASP A N 1
ATOM 1159 C CA . ASP A 1 154 ? 14.048 -9.103 -10.627 1.00 82.56 154 ASP A CA 1
ATOM 1160 C C . ASP A 1 154 ? 12.943 -8.808 -9.598 1.00 82.56 154 ASP A C 1
ATOM 1162 O O . ASP A 1 154 ? 13.198 -8.336 -8.481 1.00 82.56 154 ASP A O 1
ATOM 1166 N N . SER A 1 155 ? 11.709 -9.125 -9.970 1.00 81.88 155 SER A N 1
ATOM 1167 C CA . SER A 1 155 ? 10.493 -8.957 -9.177 1.00 81.88 155 SER A CA 1
ATOM 1168 C C . SER A 1 155 ? 10.614 -9.543 -7.760 1.00 81.88 155 SER A C 1
ATOM 1170 O O . SER A 1 155 ? 10.255 -8.877 -6.780 1.00 81.88 155 SER A O 1
ATOM 1172 N N . GLU A 1 156 ? 11.206 -10.733 -7.608 1.00 86.06 156 GLU A N 1
ATOM 1173 C CA . GLU A 1 156 ? 11.424 -11.352 -6.297 1.00 86.06 156 GLU A CA 1
ATOM 1174 C C . GLU A 1 156 ? 12.351 -10.523 -5.403 1.00 86.06 156 GLU A C 1
ATOM 1176 O O . GLU A 1 156 ? 12.098 -10.369 -4.202 1.00 86.06 156 GLU A O 1
ATOM 1181 N N . SER A 1 157 ? 13.424 -9.971 -5.974 1.00 83.88 157 SER A N 1
ATOM 1182 C CA . SER A 1 157 ? 14.405 -9.175 -5.229 1.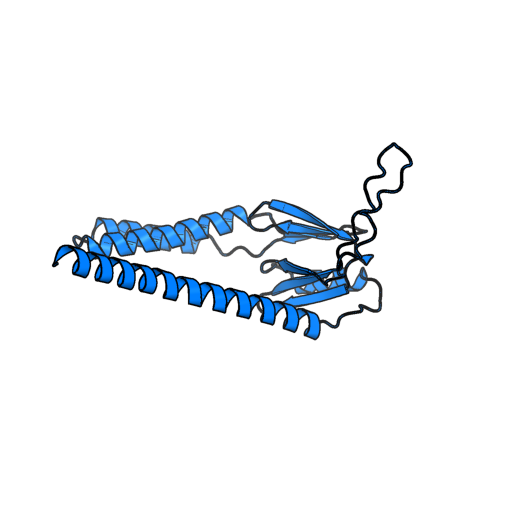00 83.88 157 SER A CA 1
ATOM 1183 C C . SER A 1 157 ? 13.769 -7.893 -4.681 1.00 83.88 157 SER A C 1
ATOM 1185 O O . SER A 1 157 ? 13.933 -7.567 -3.498 1.00 83.88 157 SER A O 1
ATOM 1187 N N . VAL A 1 158 ? 12.935 -7.235 -5.493 1.00 82.94 158 VAL A N 1
ATOM 1188 C CA . VAL A 1 158 ? 12.171 -6.039 -5.113 1.00 82.94 158 VAL A CA 1
ATOM 1189 C C . VAL A 1 158 ? 11.206 -6.359 -3.965 1.00 82.94 158 VAL A C 1
ATOM 1191 O O . VAL A 1 158 ? 11.139 -5.615 -2.977 1.00 82.94 158 VAL A O 1
ATOM 1194 N N . LEU A 1 159 ? 10.512 -7.500 -4.030 1.00 86.25 159 LEU A N 1
ATOM 1195 C CA . LEU A 1 159 ? 9.605 -7.943 -2.967 1.00 86.25 159 LEU A CA 1
ATOM 1196 C C . LEU A 1 159 ? 10.336 -8.293 -1.670 1.00 86.25 159 LEU A C 1
ATOM 1198 O O . LEU A 1 159 ? 9.880 -7.900 -0.590 1.00 86.25 159 LEU A O 1
ATOM 1202 N N . ARG A 1 160 ? 11.482 -8.981 -1.741 1.00 86.81 160 ARG A N 1
ATOM 1203 C CA . ARG A 1 160 ? 12.307 -9.287 -0.557 1.00 86.81 160 ARG A CA 1
ATOM 1204 C C . ARG A 1 160 ? 12.777 -8.007 0.127 1.00 86.81 160 ARG A C 1
ATOM 1206 O O . ARG A 1 160 ? 12.627 -7.881 1.346 1.00 86.81 160 ARG A O 1
ATOM 1213 N N . MET A 1 161 ? 13.259 -7.026 -0.639 1.00 82.50 161 MET A N 1
ATOM 1214 C CA . MET A 1 161 ? 13.670 -5.730 -0.091 1.00 82.50 161 MET A CA 1
ATOM 1215 C C . MET A 1 161 ? 12.496 -4.990 0.575 1.00 82.50 161 MET A C 1
ATOM 1217 O O . MET A 1 161 ? 12.654 -4.426 1.664 1.00 82.50 161 MET A O 1
ATOM 1221 N N . ALA A 1 162 ? 11.307 -5.009 -0.037 1.00 83.44 162 ALA A N 1
ATOM 1222 C CA . ALA A 1 162 ? 10.114 -4.385 0.534 1.00 83.44 162 ALA A CA 1
ATOM 1223 C C . ALA A 1 162 ? 9.663 -5.070 1.832 1.00 83.44 162 ALA A C 1
ATOM 1225 O O . ALA A 1 162 ? 9.396 -4.390 2.831 1.00 83.44 162 ALA A O 1
ATOM 1226 N N . ASN A 1 163 ? 9.632 -6.403 1.848 1.00 85.69 163 ASN A N 1
ATOM 1227 C CA . ASN A 1 163 ? 9.262 -7.188 3.024 1.00 85.69 163 ASN A CA 1
ATOM 1228 C C . ASN A 1 163 ? 10.252 -6.975 4.172 1.00 85.69 163 ASN A C 1
ATOM 1230 O O . ASN A 1 163 ? 9.824 -6.707 5.293 1.00 85.69 163 ASN A O 1
ATOM 1234 N N . HIS A 1 164 ? 11.557 -6.974 3.896 1.00 85.88 164 HIS A N 1
ATOM 1235 C CA . HIS A 1 164 ? 12.578 -6.720 4.912 1.00 85.88 164 HIS A CA 1
ATOM 1236 C C . HIS A 1 164 ? 12.410 -5.336 5.569 1.00 85.88 164 HIS A C 1
ATOM 1238 O O . HIS A 1 164 ? 12.420 -5.216 6.798 1.00 85.88 164 HIS A O 1
ATOM 1244 N N . ARG A 1 165 ? 12.153 -4.282 4.775 1.00 81.44 165 ARG A N 1
ATOM 1245 C CA . ARG A 1 165 ? 11.880 -2.933 5.311 1.00 81.44 165 ARG A CA 1
ATOM 1246 C C . ARG A 1 165 ? 10.590 -2.880 6.135 1.00 81.44 165 ARG A C 1
ATOM 1248 O O . ARG A 1 165 ? 10.569 -2.216 7.174 1.00 81.44 165 ARG A O 1
ATOM 1255 N N . ARG A 1 166 ? 9.525 -3.563 5.698 1.00 82.50 166 ARG A N 1
ATOM 1256 C CA . ARG A 1 166 ? 8.256 -3.647 6.444 1.00 82.50 166 ARG A CA 1
ATOM 1257 C C . ARG A 1 166 ? 8.448 -4.352 7.787 1.00 82.50 166 ARG A C 1
ATOM 1259 O O . ARG A 1 166 ? 8.018 -3.809 8.803 1.00 82.50 166 ARG A O 1
ATOM 1266 N N . THR A 1 167 ? 9.129 -5.497 7.812 1.00 82.81 167 THR A N 1
ATOM 1267 C CA . THR A 1 167 ? 9.412 -6.247 9.047 1.00 82.81 167 THR A CA 1
ATOM 1268 C C . THR A 1 167 ? 10.229 -5.408 10.018 1.00 82.81 167 THR A C 1
ATOM 1270 O O . THR A 1 167 ? 9.826 -5.255 11.166 1.00 82.81 167 THR A O 1
ATOM 1273 N N . ARG A 1 168 ? 11.302 -4.757 9.549 1.00 84.06 168 ARG A N 1
ATOM 1274 C CA . ARG A 1 168 ? 12.112 -3.865 10.390 1.00 84.06 168 ARG A CA 1
ATOM 1275 C C . ARG A 1 168 ? 11.277 -2.746 11.021 1.00 84.06 168 ARG A C 1
ATOM 1277 O O . ARG A 1 168 ? 11.398 -2.502 12.215 1.00 84.06 168 ARG A O 1
ATOM 1284 N N . ARG A 1 169 ? 10.397 -2.089 10.253 1.00 82.25 169 ARG A N 1
ATOM 1285 C CA . ARG A 1 169 ? 9.505 -1.040 10.787 1.00 82.25 169 ARG A CA 1
ATOM 1286 C C . ARG A 1 169 ? 8.504 -1.581 11.808 1.00 82.25 169 ARG A C 1
ATOM 1288 O O . ARG A 1 169 ? 8.290 -0.929 12.822 1.00 82.25 169 ARG A O 1
ATOM 1295 N N . ARG A 1 170 ? 7.917 -2.759 11.565 1.00 82.88 170 ARG A N 1
ATOM 1296 C CA . ARG A 1 170 ? 6.998 -3.411 12.516 1.00 82.88 170 ARG A CA 1
ATOM 1297 C C . ARG A 1 170 ? 7.698 -3.776 13.819 1.00 82.88 170 ARG A C 1
ATOM 1299 O O . ARG A 1 170 ? 7.147 -3.514 14.877 1.00 82.88 170 ARG A O 1
ATOM 1306 N N . VAL A 1 171 ? 8.911 -4.319 13.737 1.00 85.06 171 VAL A N 1
ATOM 1307 C CA . VAL A 1 171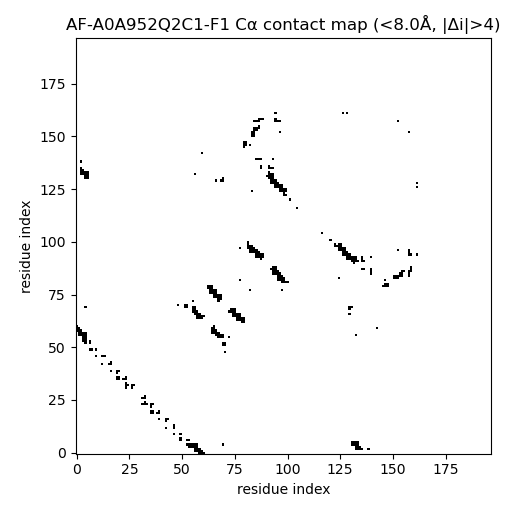 ? 9.731 -4.640 14.912 1.00 85.06 171 VAL A CA 1
ATOM 1308 C C . VAL A 1 171 ? 10.037 -3.373 15.710 1.00 85.06 171 VAL A C 1
ATOM 1310 O O . VAL A 1 171 ? 9.804 -3.351 16.911 1.00 85.06 171 VAL A O 1
ATOM 1313 N N . ILE A 1 172 ? 10.461 -2.287 15.054 1.00 83.25 172 ILE A N 1
ATOM 1314 C CA . ILE A 1 172 ? 10.701 -0.998 15.727 1.00 83.25 172 ILE A CA 1
ATOM 1315 C C . ILE A 1 172 ? 9.424 -0.473 16.400 1.00 83.25 172 ILE A C 1
ATOM 1317 O O . ILE A 1 172 ? 9.470 -0.045 17.549 1.00 83.25 172 ILE A O 1
ATOM 1321 N N . ALA A 1 173 ? 8.281 -0.523 15.710 1.00 81.25 173 ALA A N 1
ATOM 1322 C CA . ALA A 1 173 ? 7.006 -0.091 16.275 1.00 81.25 173 ALA A CA 1
ATOM 1323 C C . ALA A 1 173 ? 6.595 -0.944 17.486 1.00 81.25 173 ALA A C 1
ATOM 1325 O O . ALA A 1 173 ? 6.176 -0.391 18.496 1.00 81.25 173 ALA A O 1
ATOM 1326 N N . LEU A 1 174 ? 6.767 -2.267 17.413 1.00 85.81 174 LEU A N 1
ATOM 1327 C CA . LEU A 1 174 ? 6.519 -3.180 18.530 1.00 85.81 174 LEU A CA 1
ATOM 1328 C C . LEU A 1 174 ? 7.407 -2.833 19.732 1.00 85.81 174 LEU A C 1
ATOM 1330 O O . LEU A 1 174 ? 6.905 -2.721 20.847 1.00 85.81 174 LEU A O 1
ATOM 1334 N N . PHE A 1 175 ? 8.703 -2.603 19.500 1.00 82.69 175 PHE A N 1
ATOM 1335 C CA . PHE A 1 175 ? 9.626 -2.169 20.548 1.00 82.69 175 PHE A CA 1
ATOM 1336 C C . PHE A 1 175 ? 9.198 -0.843 21.170 1.00 82.69 175 PHE A C 1
ATOM 1338 O O . PHE A 1 175 ? 9.233 -0.731 22.385 1.00 82.69 175 PHE A O 1
ATOM 1345 N N . LEU A 1 176 ? 8.751 0.139 20.384 1.00 81.75 176 LEU A N 1
ATOM 1346 C CA . LEU A 1 176 ? 8.254 1.412 20.918 1.00 81.75 176 LEU A CA 1
ATOM 1347 C C . LEU A 1 176 ? 6.982 1.228 21.755 1.00 81.75 176 LEU A C 1
ATOM 1349 O O . LEU A 1 176 ? 6.896 1.770 22.855 1.00 81.75 176 LEU A O 1
ATOM 1353 N N . ILE A 1 177 ? 6.025 0.430 21.274 1.00 83.06 177 ILE A N 1
ATOM 1354 C CA . ILE A 1 177 ? 4.778 0.136 21.997 1.00 83.06 177 ILE A CA 1
ATOM 1355 C C . ILE A 1 177 ? 5.058 -0.584 23.319 1.00 83.06 177 ILE A C 1
ATOM 1357 O O . ILE A 1 177 ? 4.327 -0.363 24.275 1.00 83.06 177 ILE A O 1
ATOM 1361 N N . LEU A 1 178 ? 6.102 -1.413 23.397 1.00 79.19 178 LEU A N 1
ATOM 1362 C CA . LEU A 1 178 ? 6.487 -2.106 24.630 1.00 79.19 178 LEU A CA 1
ATOM 1363 C C . LEU A 1 178 ? 7.362 -1.232 25.548 1.00 79.19 178 LEU A C 1
ATOM 1365 O O . LEU A 1 178 ? 7.191 -1.233 26.765 1.00 79.19 178 LEU A O 1
ATOM 1369 N N . ALA A 1 179 ? 8.293 -0.468 24.973 1.00 76.69 179 ALA A N 1
ATOM 1370 C CA . ALA A 1 179 ? 9.266 0.332 25.710 1.00 76.69 179 ALA A CA 1
ATOM 1371 C C . ALA A 1 179 ? 8.636 1.559 26.375 1.00 76.69 179 ALA A C 1
ATOM 1373 O O . ALA A 1 179 ? 9.033 1.900 27.482 1.00 76.69 179 ALA A O 1
ATOM 1374 N N . ILE A 1 180 ? 7.646 2.205 25.749 1.00 78.75 180 ILE A N 1
ATOM 1375 C CA . ILE A 1 180 ? 6.952 3.372 26.322 1.00 78.75 180 ILE A CA 1
ATOM 1376 C C . ILE A 1 180 ? 6.222 3.033 27.638 1.00 78.75 180 ILE A C 1
ATOM 1378 O O . ILE A 1 180 ? 6.487 3.703 28.638 1.00 78.75 180 ILE A O 1
ATOM 1382 N N . PRO A 1 181 ? 5.344 2.012 27.712 1.00 75.56 181 PRO A N 1
ATOM 1383 C CA . PRO A 1 181 ? 4.682 1.653 28.963 1.00 75.56 181 PRO A CA 1
ATOM 1384 C C . PRO A 1 181 ? 5.668 1.101 29.995 1.00 75.56 181 PRO A C 1
ATOM 1386 O O . PRO A 1 181 ? 5.516 1.395 31.178 1.00 75.56 181 PRO A O 1
ATOM 1389 N N . LEU A 1 182 ? 6.712 0.375 29.573 1.00 76.69 182 LEU A N 1
ATOM 1390 C CA . LEU A 1 182 ? 7.770 -0.075 30.482 1.00 76.69 182 LEU A CA 1
ATOM 1391 C C . LEU A 1 182 ? 8.539 1.114 31.083 1.00 76.69 182 LEU A C 1
ATOM 1393 O O . LEU A 1 182 ? 8.771 1.154 32.289 1.00 76.69 182 LEU A O 1
ATOM 1397 N N . TYR A 1 183 ? 8.881 2.112 30.267 1.00 77.00 183 TYR A N 1
ATOM 1398 C CA . TYR A 1 183 ? 9.536 3.342 30.708 1.00 77.00 183 TYR A CA 1
ATOM 1399 C C . TYR A 1 183 ? 8.636 4.158 31.646 1.00 77.00 183 TYR A C 1
ATOM 1401 O O . TYR A 1 183 ? 9.101 4.619 32.690 1.00 77.00 183 TYR A O 1
ATOM 1409 N N . MET A 1 184 ? 7.338 4.284 31.340 1.00 75.44 184 MET A N 1
ATOM 1410 C CA . MET A 1 184 ? 6.373 4.907 32.256 1.00 75.44 184 MET A CA 1
ATOM 1411 C C . MET A 1 184 ? 6.260 4.140 33.576 1.00 75.44 184 MET A C 1
ATOM 1413 O O . MET A 1 184 ? 6.214 4.759 34.633 1.00 75.44 184 MET A O 1
ATOM 1417 N N . TYR A 1 185 ? 6.254 2.806 33.545 1.00 81.19 185 TYR A N 1
ATOM 1418 C CA . TYR A 1 185 ? 6.192 1.989 34.755 1.00 81.19 185 TYR A CA 1
ATOM 1419 C C . TYR A 1 185 ? 7.438 2.172 35.634 1.00 81.19 185 TYR A C 1
ATOM 1421 O O . TYR A 1 185 ? 7.312 2.391 36.838 1.00 81.19 185 TYR A O 1
ATOM 1429 N N . ILE A 1 186 ? 8.636 2.137 35.041 1.00 79.56 186 ILE A N 1
ATOM 1430 C CA . ILE A 1 186 ? 9.902 2.331 35.766 1.00 79.56 186 ILE A CA 1
ATOM 1431 C C . ILE A 1 186 ? 9.972 3.736 36.371 1.00 79.56 186 ILE A C 1
ATOM 1433 O O . ILE A 1 186 ? 10.313 3.875 37.543 1.00 79.56 186 ILE A O 1
ATOM 1437 N N . THR A 1 187 ? 9.614 4.773 35.610 1.00 78.69 187 THR A N 1
ATOM 1438 C CA . THR A 1 187 ? 9.637 6.161 36.102 1.00 78.69 187 THR A CA 1
ATOM 1439 C C . THR A 1 187 ? 8.592 6.404 37.190 1.00 78.69 187 THR A C 1
ATOM 1441 O O . THR A 1 187 ? 8.941 6.970 38.222 1.00 78.69 187 THR A O 1
ATOM 1444 N N . MET A 1 188 ? 7.357 5.908 37.039 1.00 73.88 188 MET A N 1
ATOM 1445 C CA . MET A 1 188 ? 6.316 5.967 38.081 1.00 73.88 188 MET A CA 1
ATOM 1446 C C . MET A 1 188 ? 6.746 5.247 39.364 1.00 73.88 188 MET A C 1
ATOM 1448 O O . MET A 1 188 ? 6.574 5.777 40.461 1.00 73.88 188 MET A O 1
ATOM 1452 N N . ARG A 1 189 ? 7.335 4.050 39.243 1.00 72.69 189 ARG A N 1
ATOM 1453 C CA . ARG A 1 189 ? 7.793 3.264 40.396 1.00 72.69 189 ARG A CA 1
ATOM 1454 C C . ARG A 1 189 ? 9.015 3.897 41.072 1.00 72.69 189 ARG A C 1
ATOM 1456 O O . ARG A 1 189 ? 9.086 3.902 42.296 1.00 72.69 189 ARG A O 1
ATOM 1463 N N . GLY A 1 190 ? 9.932 4.476 40.296 1.00 67.19 190 GLY A N 1
ATOM 1464 C CA . GLY A 1 190 ? 11.072 5.241 40.808 1.00 67.19 190 GLY A CA 1
ATOM 1465 C C . GLY A 1 190 ? 10.648 6.514 41.548 1.00 67.19 190 GLY A C 1
ATOM 1466 O O . GLY A 1 190 ? 11.154 6.785 42.633 1.00 67.19 190 GLY A O 1
ATOM 1467 N N . LEU A 1 191 ? 9.660 7.247 41.023 1.00 64.69 191 LEU A N 1
ATOM 1468 C CA . LEU A 1 191 ? 9.069 8.417 41.689 1.00 64.69 191 LEU A CA 1
ATOM 1469 C C . LEU A 1 191 ? 8.322 8.049 42.976 1.00 64.69 191 LEU A C 1
ATOM 1471 O O . LEU A 1 191 ? 8.380 8.794 43.952 1.00 64.69 191 LEU A O 1
ATOM 1475 N N . ALA A 1 192 ? 7.630 6.907 42.991 1.00 60.12 192 ALA A N 1
ATOM 1476 C CA . ALA A 1 192 ? 6.956 6.406 44.186 1.00 60.12 192 ALA A CA 1
ATOM 1477 C C . ALA A 1 192 ? 7.951 6.035 45.301 1.00 60.12 192 ALA A C 1
ATOM 1479 O O . ALA A 1 192 ? 7.677 6.309 46.465 1.00 60.12 192 ALA A O 1
ATOM 1480 N N . LEU A 1 193 ? 9.113 5.471 44.950 1.00 61.03 193 LEU A N 1
ATOM 1481 C CA . LEU A 1 193 ? 10.188 5.163 45.900 1.00 61.03 193 LEU A CA 1
ATOM 1482 C C . LEU A 1 193 ? 10.869 6.431 46.443 1.00 61.03 193 LEU A C 1
ATOM 1484 O O . LEU A 1 193 ? 11.101 6.511 47.642 1.00 61.03 193 LEU A O 1
ATOM 1488 N N . PHE A 1 194 ? 11.105 7.443 45.601 1.00 57.66 194 PHE A N 1
ATOM 1489 C CA . PHE A 1 194 ? 11.678 8.734 46.023 1.00 57.66 194 PHE A CA 1
ATOM 1490 C C . PHE A 1 194 ? 10.758 9.568 46.927 1.00 57.66 194 PHE A C 1
ATOM 1492 O O . PHE A 1 194 ? 11.236 10.429 47.652 1.00 57.66 194 PHE A O 1
ATOM 1499 N N . ARG A 1 195 ? 9.437 9.356 46.875 1.00 55.19 195 ARG A N 1
ATOM 1500 C CA . ARG A 1 195 ? 8.478 10.018 47.781 1.00 55.19 195 ARG A CA 1
ATOM 1501 C C . ARG A 1 195 ? 8.361 9.348 49.152 1.00 55.19 195 ARG A C 1
ATOM 1503 O O . ARG A 1 195 ? 7.736 9.927 50.032 1.00 55.19 195 ARG A O 1
ATOM 1510 N N . ALA A 1 196 ? 8.885 8.133 49.308 1.00 56.34 196 ALA A N 1
ATOM 1511 C CA . ALA A 1 196 ? 8.791 7.349 50.539 1.00 56.34 196 ALA A CA 1
ATOM 1512 C C . ALA A 1 196 ? 10.068 7.405 51.405 1.00 56.34 196 ALA A C 1
ATOM 1514 O O . ALA A 1 196 ? 10.071 6.832 52.493 1.00 56.34 196 ALA A O 1
ATOM 1515 N N . SER A 1 197 ? 11.126 8.068 50.924 1.00 51.75 197 SER A N 1
ATOM 1516 C CA . SER A 1 197 ? 12.390 8.353 51.623 1.00 51.75 197 SER A CA 1
ATOM 1517 C C . SER A 1 197 ? 12.460 9.809 52.056 1.00 51.75 197 SER A C 1
ATOM 1519 O O . SER A 1 197 ? 12.902 10.062 53.194 1.00 51.75 197 SER A O 1
#

Radius of gyration: 24.0 Å; Cα contacts (8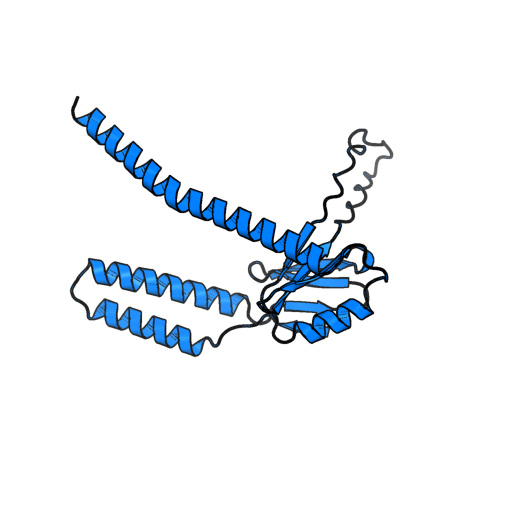 Å, |Δi|>4): 234; chains: 1; bounding box: 61×43×74 Å

Foldseek 3Di:
DWWAFDADDLVVLVVLLVVLQVCLVPDPDPVSNVVSVVVSVVSVVVSVLSVLRPPAGWDDDLFWIWHQDSHPRDTDTGGLAQWLDWAADPQQKIKTWGFPPPPPDDPDPDPDPPPVPPDPPPRDTDMDIGHHTPPSVVVVVVSVVSHDPPRNDDRVRRVVVVVVVVVVVVVVVVCVVVVVVVVVVVVVVVVVVVVVD

Sequence (197 aa):
MRFLYHTEPIRAALIVVAVLVIAGIVLPSTLLRVLLFSSAGGAALWLVFQVVRKNRGVTLEPDALVIEDAHRGIMQRFEYAAIQGCALTKQDGLVIAYRPIARQSATTASGVPSLAAARPEPTFTRLVVTPALDNALILLHHLSAQMPAPSPLDSESVLRMANHRRTRRRVIALFLILAIPLYMYITM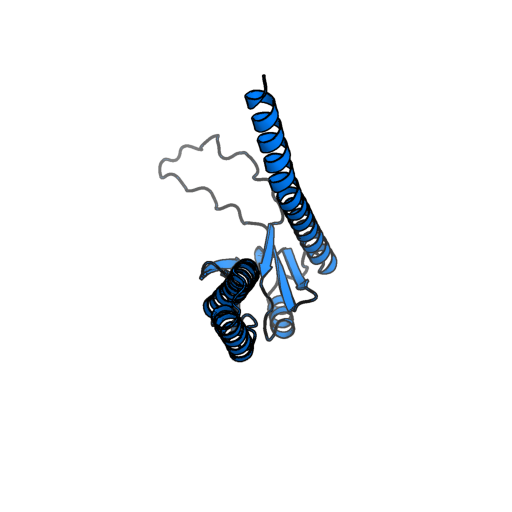RGLALFRAS

Secondary structure (DSSP, 8-state):
-EEEBP---HHHHHHHHHHHHHHHHH---HHHHHHHHHHHHHHHHHHHHHHHHTT-EEEE-SSEEEEE-TTT--EEEEEGGGEEEEEE-TTSEEEEEEPPPP------SS----TTTTS------EEEEEEEBTTHHHHHHHHHHHSPSSPSS-HHHHHHHHHHHHHHHHHHHHHHHHHHHHHHHHHHHHHHHHT--

Nearest PDB structures (foldseek):
  7s5c-assembly1_F  TM=9.617E-01  e=3.903E+00  Myxococcus xanthus
  7s5k-assembly1_E  TM=9.614E-01  e=4.938E+00  Myxococcus xanthus
  7s5c-assembly1_D  TM=9.690E-01  e=6.626E+00  Myxococcus xanthus
  7s5c-assembly1_E  TM=9.785E-01  e=7.027E+00  Myxococcus xanthus

Mean predicted aligned error: 11.65 Å